Protein AF-A0AAU6D4N3-F1 (afdb_monomer)

Radius of gyration: 22.41 Å; Cα contacts (8 Å, |Δi|>4): 191; chains: 1; bounding box: 54×69×62 Å

Structure (mmCIF, N/CA/C/O backbone):
data_AF-A0AAU6D4N3-F1
#
_entry.id   AF-A0AAU6D4N3-F1
#
loop_
_atom_site.group_PDB
_atom_site.id
_atom_site.type_symbol
_atom_site.label_atom_id
_atom_site.label_alt_id
_atom_site.label_comp_id
_atom_site.label_asym_id
_atom_site.label_entity_id
_atom_site.label_seq_id
_atom_site.pdbx_PDB_ins_code
_atom_site.Cartn_x
_atom_site.Cartn_y
_atom_site.Cartn_z
_atom_site.occupancy
_atom_site.B_iso_or_equiv
_atom_site.auth_seq_id
_atom_site.auth_comp_id
_atom_site.auth_asym_id
_atom_site.auth_atom_id
_atom_site.pdbx_PDB_model_num
ATOM 1 N N . MET A 1 1 ? 19.909 45.806 -37.299 1.00 42.22 1 MET A N 1
ATOM 2 C CA . MET A 1 1 ? 19.750 46.677 -36.118 1.00 42.22 1 MET A CA 1
ATOM 3 C C . MET A 1 1 ? 19.313 45.792 -34.974 1.00 42.22 1 MET A C 1
ATOM 5 O O . MET A 1 1 ? 18.230 45.230 -35.014 1.00 42.22 1 MET A O 1
ATOM 9 N N . THR A 1 2 ? 20.251 45.562 -34.068 1.00 38.72 2 THR A N 1
ATOM 10 C CA . THR A 1 2 ? 20.163 44.701 -32.889 1.00 38.72 2 THR A CA 1
ATOM 11 C C . THR A 1 2 ? 19.574 45.501 -31.736 1.00 38.72 2 THR A C 1
ATOM 13 O O . THR A 1 2 ? 20.059 46.605 -31.528 1.00 38.72 2 THR A O 1
ATOM 16 N N . THR A 1 3 ? 18.620 44.945 -30.987 1.00 35.25 3 THR A N 1
ATOM 17 C CA . THR A 1 3 ? 18.429 45.167 -29.534 1.00 35.25 3 THR A CA 1
ATOM 18 C C . THR A 1 3 ? 17.380 44.156 -29.048 1.00 35.25 3 THR A C 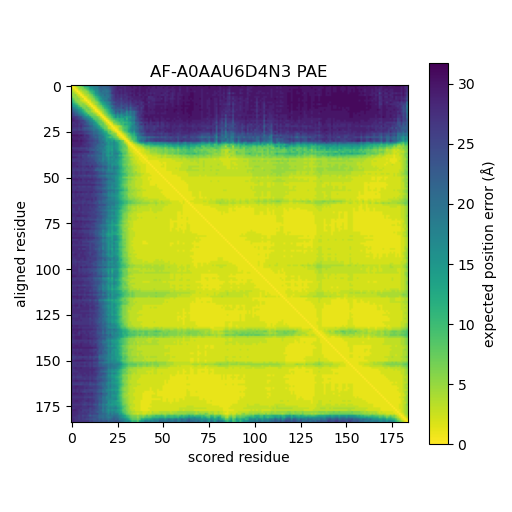1
ATOM 20 O O . THR A 1 3 ? 16.261 44.184 -29.548 1.00 35.25 3 THR A O 1
ATOM 23 N N . THR A 1 4 ? 17.750 43.082 -28.349 1.00 35.62 4 THR A N 1
ATOM 24 C CA . THR A 1 4 ? 18.087 42.945 -26.912 1.00 35.62 4 THR A CA 1
ATOM 25 C C . THR A 1 4 ? 16.846 42.711 -26.047 1.00 35.62 4 THR A C 1
ATOM 27 O O . THR A 1 4 ? 16.033 43.600 -25.820 1.00 35.62 4 THR A O 1
ATOM 30 N N . GLU A 1 5 ? 16.766 41.467 -25.584 1.00 40.50 5 GLU A N 1
ATOM 31 C CA . GLU A 1 5 ? 15.872 40.877 -24.593 1.00 40.50 5 GLU A CA 1
ATOM 32 C C . GLU A 1 5 ? 16.350 41.253 -23.177 1.00 40.50 5 GLU A C 1
ATOM 34 O O . GLU A 1 5 ? 17.540 41.137 -22.879 1.00 40.50 5 GLU A O 1
ATOM 39 N N . THR A 1 6 ? 15.445 41.718 -22.311 1.00 39.44 6 THR A N 1
ATOM 40 C CA . THR A 1 6 ? 15.745 42.023 -20.901 1.00 39.44 6 THR A CA 1
ATOM 41 C C . THR A 1 6 ? 15.113 40.958 -20.012 1.00 39.44 6 THR A C 1
ATOM 43 O O . THR A 1 6 ? 13.898 40.939 -19.823 1.00 39.44 6 THR 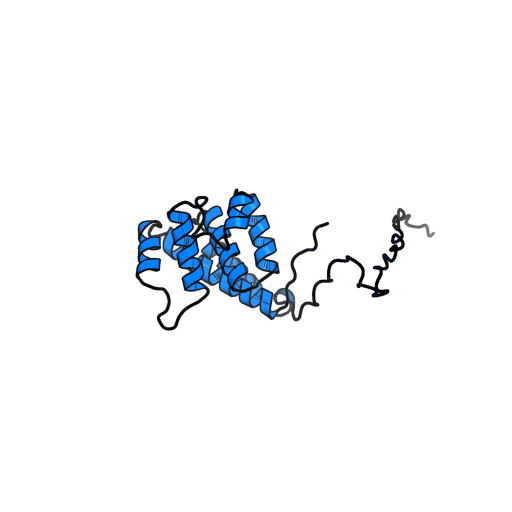A O 1
ATOM 46 N N . ALA A 1 7 ? 15.957 40.086 -19.460 1.00 37.22 7 ALA A N 1
ATOM 47 C CA . ALA A 1 7 ? 15.619 39.145 -18.398 1.00 37.22 7 ALA A CA 1
ATOM 48 C C . ALA A 1 7 ? 15.603 39.847 -17.025 1.00 37.22 7 ALA A C 1
ATOM 50 O O . ALA A 1 7 ? 16.447 40.698 -16.741 1.00 37.22 7 ALA A O 1
ATOM 51 N N . ALA A 1 8 ? 14.640 39.481 -16.176 1.00 43.78 8 ALA A N 1
ATOM 52 C CA . ALA A 1 8 ? 14.538 39.922 -14.784 1.00 43.78 8 ALA A CA 1
ATOM 53 C C . ALA A 1 8 ? 15.518 39.140 -13.873 1.00 43.78 8 ALA A C 1
ATOM 55 O O . ALA A 1 8 ? 15.843 37.994 -14.187 1.00 43.78 8 ALA A O 1
ATOM 56 N N . PRO A 1 9 ? 16.002 39.728 -12.761 1.00 38.78 9 PRO A N 1
ATOM 57 C CA . PRO A 1 9 ? 17.085 39.152 -11.971 1.00 38.78 9 PRO A CA 1
ATOM 58 C C . PRO A 1 9 ? 16.613 38.047 -11.018 1.00 38.78 9 PRO A C 1
ATOM 60 O O . PRO A 1 9 ? 15.617 38.183 -10.311 1.00 38.78 9 PRO A O 1
ATOM 63 N N . THR A 1 10 ? 17.398 36.974 -10.978 1.00 35.56 10 THR A N 1
ATOM 64 C CA . THR A 1 10 ? 17.325 35.880 -10.007 1.00 35.56 10 THR A CA 1
ATOM 65 C C . THR A 1 10 ? 17.911 36.342 -8.672 1.00 35.56 10 THR A C 1
ATOM 67 O O . THR A 1 10 ? 19.067 36.762 -8.608 1.00 35.56 10 THR A O 1
ATOM 70 N N . GLU A 1 11 ? 17.124 36.268 -7.601 1.00 37.22 11 GLU A N 1
ATOM 71 C CA . GLU A 1 11 ? 17.567 36.584 -6.244 1.00 37.22 11 GLU A CA 1
ATOM 72 C C . GLU A 1 11 ? 18.323 35.376 -5.662 1.00 37.22 11 GLU A C 1
ATOM 74 O O . GLU A 1 11 ? 17.747 34.330 -5.365 1.00 37.22 11 GLU A O 1
ATOM 79 N N . THR A 1 12 ? 19.646 35.498 -5.561 1.00 34.53 12 THR A N 1
ATOM 80 C CA . THR A 1 12 ? 20.530 34.490 -4.962 1.00 34.53 12 THR A CA 1
ATOM 81 C C . THR A 1 12 ? 20.514 34.645 -3.443 1.00 34.53 12 THR A C 1
ATOM 83 O O . THR A 1 12 ? 21.149 35.550 -2.901 1.00 34.53 12 THR A O 1
ATOM 86 N N . THR A 1 13 ? 19.819 33.758 -2.733 1.00 37.28 13 THR A N 1
ATOM 87 C CA . THR A 1 13 ? 19.949 33.637 -1.275 1.00 37.28 13 THR A CA 1
ATOM 88 C C . THR A 1 13 ? 21.291 32.977 -0.944 1.00 37.28 13 THR A C 1
ATOM 90 O O . THR A 1 13 ? 21.552 31.841 -1.334 1.00 37.28 13 THR A O 1
ATOM 93 N N . ALA A 1 14 ? 22.171 33.703 -0.253 1.00 38.34 14 ALA A N 1
ATOM 94 C CA . ALA A 1 14 ? 23.442 33.174 0.234 1.00 38.34 14 ALA A CA 1
ATOM 95 C C . ALA A 1 14 ? 23.217 32.118 1.339 1.00 38.34 14 ALA A C 1
ATOM 97 O O . ALA A 1 14 ? 22.306 32.287 2.154 1.00 38.34 14 ALA A O 1
ATOM 98 N N . PRO A 1 15 ? 24.042 31.059 1.425 1.00 38.22 15 PRO A N 1
ATOM 99 C CA . PRO A 1 15 ? 23.946 30.098 2.515 1.00 38.22 15 PRO A CA 1
ATOM 100 C C . PRO A 1 15 ? 24.362 30.746 3.843 1.00 38.22 15 PRO A C 1
ATOM 102 O O . PRO A 1 15 ? 25.411 31.389 3.946 1.00 38.22 15 PRO A O 1
ATOM 105 N N . SER A 1 16 ? 23.518 30.567 4.860 1.00 43.34 16 SER A N 1
ATOM 106 C CA . SER A 1 16 ? 23.809 30.921 6.250 1.00 43.34 16 SER A CA 1
ATOM 107 C C . SER A 1 16 ? 25.037 30.142 6.731 1.00 43.34 16 SER A C 1
ATOM 109 O O 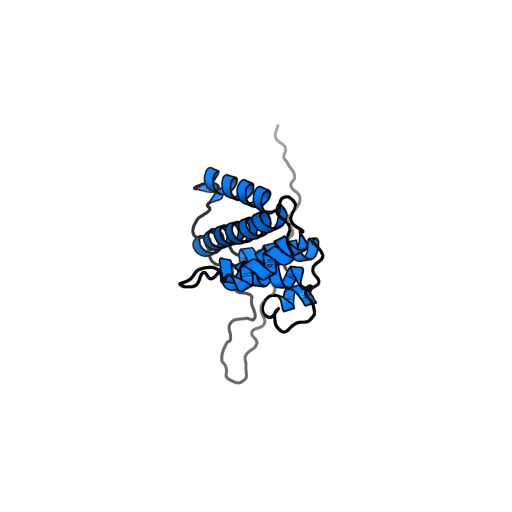. SER A 1 16 ? 25.110 28.928 6.549 1.00 43.34 16 SER A O 1
ATOM 111 N N . LYS A 1 17 ? 26.019 30.828 7.327 1.00 36.66 17 LYS A N 1
ATOM 112 C CA . LYS A 1 17 ? 27.191 30.176 7.927 1.00 36.66 17 LYS A CA 1
ATOM 113 C C . LYS A 1 17 ? 26.732 29.310 9.102 1.00 36.66 17 LYS A C 1
ATOM 115 O O . LYS A 1 17 ? 26.173 29.838 10.059 1.00 36.66 17 LYS A O 1
ATOM 120 N N . ALA A 1 18 ? 26.989 28.007 9.019 1.00 42.72 18 ALA A N 1
ATOM 121 C CA . ALA A 1 18 ? 26.777 27.068 10.110 1.00 42.72 18 ALA A CA 1
ATOM 122 C C . ALA A 1 18 ? 27.640 27.460 11.320 1.00 42.72 18 ALA A C 1
ATOM 124 O O . ALA A 1 18 ? 28.853 27.641 11.203 1.00 42.72 18 ALA A O 1
ATOM 125 N N . THR A 1 19 ? 27.003 27.612 12.477 1.00 43.62 19 THR A N 1
ATOM 126 C CA . THR A 1 19 ? 27.683 27.795 13.758 1.00 43.62 19 THR A CA 1
ATOM 127 C C . THR A 1 19 ? 28.057 26.409 14.280 1.00 43.62 19 THR A C 1
ATOM 129 O O . THR A 1 19 ? 27.180 25.638 14.667 1.00 43.62 19 THR A O 1
ATOM 132 N N . GLU A 1 20 ? 29.346 26.067 14.262 1.00 40.66 20 GLU A N 1
ATOM 133 C CA . GLU A 1 20 ? 29.851 24.842 14.893 1.00 40.66 20 GLU A CA 1
ATOM 134 C C . GLU A 1 20 ? 29.514 24.862 16.389 1.00 40.66 20 GLU A C 1
ATOM 136 O O . GLU A 1 20 ? 29.917 25.770 17.117 1.00 40.66 20 GLU A O 1
ATOM 141 N N . THR A 1 21 ? 28.761 23.865 16.854 1.00 48.56 21 THR A N 1
ATOM 142 C CA . THR A 1 21 ? 28.501 23.672 18.284 1.00 48.56 21 THR A CA 1
ATOM 143 C C . THR A 1 21 ? 29.422 22.560 18.771 1.00 48.56 21 THR A C 1
ATOM 145 O O . THR A 1 21 ? 29.216 21.391 18.459 1.00 48.56 21 THR A O 1
ATOM 148 N N . THR A 1 22 ? 30.486 22.923 19.485 1.00 42.34 22 THR A N 1
ATOM 149 C CA . THR A 1 22 ? 31.417 21.973 20.108 1.00 42.34 22 THR A CA 1
ATOM 150 C C . THR A 1 22 ? 30.862 21.492 21.449 1.00 42.34 22 THR A C 1
ATOM 152 O O . THR A 1 22 ? 30.636 22.308 22.344 1.00 42.34 22 THR A O 1
ATOM 155 N N . ASP A 1 23 ? 30.673 20.181 21.606 1.00 53.97 23 ASP A N 1
ATOM 156 C CA . ASP A 1 23 ? 30.361 19.543 22.894 1.00 53.97 23 ASP A CA 1
ATOM 157 C C . ASP A 1 23 ? 31.599 19.582 23.831 1.00 53.97 23 ASP A C 1
ATOM 159 O O . ASP A 1 23 ? 32.731 19.589 23.330 1.00 53.97 23 ASP A O 1
ATOM 163 N N . PRO A 1 24 ? 31.453 19.603 25.177 1.00 56.97 24 PRO A N 1
ATOM 164 C CA . PRO A 1 24 ? 32.537 19.586 26.176 1.00 56.97 24 PRO A CA 1
ATOM 165 C C . PRO A 1 24 ? 33.656 18.550 25.988 1.00 56.97 24 PRO A C 1
ATOM 167 O O . PRO A 1 24 ? 34.701 18.674 26.626 1.00 56.97 24 PRO A O 1
ATOM 170 N N . THR A 1 25 ? 33.473 17.538 25.140 1.00 67.50 25 THR A N 1
ATOM 171 C CA . THR A 1 25 ? 34.492 16.527 24.822 1.00 67.50 25 THR A CA 1
ATOM 172 C C . THR A 1 25 ? 35.357 16.853 23.596 1.00 67.50 25 THR A C 1
ATOM 174 O O . THR A 1 25 ? 36.267 16.088 23.283 1.00 67.50 25 THR A O 1
ATOM 177 N N . GLY A 1 26 ? 35.124 17.974 22.901 1.00 56.88 26 GLY A N 1
ATOM 178 C CA . GLY A 1 26 ? 35.889 18.359 21.705 1.00 56.88 26 GLY A CA 1
ATOM 179 C C . GLY A 1 26 ? 35.604 17.488 20.475 1.00 56.88 26 GLY A C 1
ATOM 180 O O . GLY A 1 26 ? 36.307 17.592 19.471 1.00 56.88 26 GLY A O 1
ATOM 181 N N . THR A 1 27 ? 34.576 16.638 20.541 1.00 56.03 27 THR A N 1
ATOM 182 C CA . THR A 1 27 ? 34.121 15.829 19.409 1.00 56.03 27 THR A CA 1
ATOM 183 C C . THR A 1 27 ? 33.265 16.700 18.496 1.00 56.03 27 THR A C 1
ATOM 185 O O . THR A 1 27 ? 32.201 17.173 18.894 1.00 56.03 27 THR A O 1
ATOM 188 N N . THR A 1 28 ? 33.717 16.920 17.262 1.00 53.47 28 THR A N 1
ATOM 189 C CA . THR A 1 28 ? 32.886 17.510 16.213 1.00 53.47 28 THR A CA 1
ATOM 190 C C . THR A 1 28 ? 31.890 16.457 15.740 1.00 53.47 28 THR A C 1
ATOM 192 O O . THR A 1 28 ? 32.235 15.501 15.044 1.00 53.47 28 THR A O 1
ATOM 195 N N . HIS A 1 29 ? 30.633 16.600 16.150 1.00 59.47 29 HIS A N 1
ATOM 196 C CA . HIS A 1 29 ? 29.549 15.877 15.501 1.00 59.47 29 HIS A CA 1
ATOM 197 C C . HIS A 1 29 ? 29.299 16.513 14.128 1.00 59.47 29 HIS A C 1
ATOM 199 O O . HIS A 1 29 ? 29.377 17.741 14.018 1.00 59.47 29 HIS A O 1
ATOM 205 N N . PRO A 1 30 ? 29.042 15.718 13.071 1.00 61.78 30 PRO A N 1
ATOM 206 C CA . PRO A 1 30 ? 28.560 16.289 11.820 1.00 61.78 30 PRO A CA 1
ATOM 207 C C . PRO A 1 30 ? 27.351 17.178 12.132 1.00 61.78 30 PRO A C 1
ATOM 209 O O . PRO A 1 30 ? 26.575 16.856 13.034 1.00 61.78 30 PRO A O 1
ATOM 212 N N . ALA A 1 31 ? 27.245 18.312 11.436 1.00 64.88 31 ALA A N 1
ATOM 213 C CA . ALA A 1 31 ? 26.143 19.253 11.607 1.00 64.88 31 ALA A CA 1
ATOM 214 C C . ALA A 1 31 ? 24.787 18.520 11.591 1.00 64.88 31 ALA A C 1
ATOM 216 O O . ALA A 1 31 ? 24.654 17.491 10.925 1.00 64.88 31 ALA A O 1
ATOM 217 N N . ASP A 1 32 ? 23.807 19.053 12.328 1.00 76.50 32 ASP A N 1
ATOM 218 C CA . ASP A 1 32 ? 22.419 18.568 12.424 1.00 76.50 32 ASP A CA 1
ATOM 219 C C . ASP A 1 32 ? 21.668 18.769 11.088 1.00 76.50 32 ASP A C 1
ATOM 221 O O . ASP A 1 32 ? 20.699 19.516 10.978 1.00 76.50 32 ASP A O 1
ATOM 225 N N . GLU A 1 33 ? 22.200 18.177 10.018 1.00 78.12 33 GLU A N 1
ATOM 226 C CA . GLU A 1 33 ? 21.737 18.292 8.642 1.00 78.12 33 GLU A CA 1
ATOM 227 C C . GLU A 1 33 ? 21.139 16.963 8.175 1.00 78.12 33 GLU A C 1
ATOM 229 O O . GLU A 1 33 ? 21.646 15.869 8.443 1.00 78.12 33 GLU A O 1
ATOM 234 N N . THR A 1 34 ? 20.041 17.050 7.426 1.00 80.56 34 THR A N 1
ATOM 235 C CA . THR A 1 34 ? 19.392 15.876 6.843 1.00 80.56 34 THR A CA 1
ATOM 236 C C . THR A 1 34 ? 20.282 15.219 5.790 1.00 80.56 34 THR A C 1
ATOM 238 O O . THR A 1 34 ? 20.868 15.896 4.946 1.00 80.56 34 THR A O 1
ATOM 241 N N . VAL A 1 35 ? 20.322 13.887 5.776 1.00 85.06 35 VAL A N 1
ATOM 242 C CA . VAL A 1 35 ? 21.112 13.121 4.802 1.00 85.06 35 VAL A CA 1
ATOM 243 C C . VAL A 1 35 ? 20.526 13.256 3.391 1.00 85.06 35 VAL A C 1
ATOM 245 O O . VAL A 1 35 ? 19.330 13.048 3.181 1.00 85.06 35 VAL A O 1
ATOM 248 N N . ALA A 1 36 ? 21.382 13.553 2.408 1.00 86.56 36 ALA A N 1
ATOM 249 C CA . ALA A 1 36 ? 20.993 13.621 1.002 1.00 86.56 36 ALA A CA 1
ATOM 250 C C . ALA A 1 36 ? 20.480 12.261 0.476 1.00 86.56 36 ALA A C 1
ATOM 252 O O . ALA A 1 36 ? 21.009 11.208 0.854 1.00 86.56 36 ALA A O 1
ATOM 253 N N . PRO A 1 37 ? 19.484 12.246 -0.431 1.00 88.06 37 PRO A N 1
ATOM 254 C CA . PRO A 1 37 ? 18.971 11.003 -0.989 1.00 88.06 37 PRO A CA 1
ATOM 255 C C . PRO A 1 37 ? 20.048 10.276 -1.813 1.00 88.06 37 PRO A C 1
ATOM 257 O O . PRO A 1 37 ? 20.843 10.918 -2.506 1.00 88.06 37 PRO A O 1
ATOM 260 N N . PRO A 1 38 ? 20.079 8.931 -1.797 1.00 87.69 38 PRO A N 1
ATOM 261 C CA . PRO A 1 38 ? 20.998 8.178 -2.635 1.00 87.69 38 PRO A CA 1
ATOM 262 C C . PRO A 1 38 ? 20.703 8.408 -4.121 1.00 87.69 38 PRO A C 1
ATOM 264 O O . PRO A 1 38 ? 19.548 8.550 -4.529 1.00 87.69 38 PRO A O 1
ATOM 267 N N . ALA A 1 39 ? 21.749 8.350 -4.948 1.00 92.62 39 ALA A N 1
ATOM 268 C CA . ALA A 1 39 ? 21.591 8.371 -6.396 1.00 92.62 39 ALA A CA 1
ATOM 269 C C . ALA A 1 39 ? 20.718 7.195 -6.875 1.00 92.62 39 ALA A C 1
ATOM 271 O O . ALA A 1 39 ? 20.915 6.039 -6.465 1.00 92.62 39 ALA A O 1
ATOM 272 N N . ARG A 1 40 ? 19.768 7.500 -7.768 1.00 95.19 40 ARG A N 1
ATOM 273 C CA . ARG A 1 40 ? 18.917 6.506 -8.429 1.00 95.19 40 ARG A CA 1
ATOM 274 C C . ARG A 1 40 ? 19.786 5.583 -9.286 1.00 95.19 40 ARG A C 1
ATOM 276 O O . ARG A 1 40 ? 20.666 6.052 -10.000 1.00 95.19 40 ARG A O 1
ATOM 283 N N . ARG A 1 41 ? 19.549 4.269 -9.221 1.00 97.00 41 ARG A N 1
ATOM 284 C CA . ARG A 1 41 ? 20.331 3.272 -9.979 1.00 97.00 41 ARG A CA 1
ATOM 285 C C . ARG A 1 41 ? 19.938 3.210 -11.452 1.00 97.00 41 ARG A C 1
ATOM 287 O O . ARG A 1 41 ? 20.801 3.030 -12.297 1.00 97.00 41 ARG A O 1
ATOM 294 N N . ILE A 1 42 ? 18.640 3.300 -11.734 1.00 97.19 42 ILE A N 1
ATOM 295 C CA . ILE A 1 42 ? 18.079 3.248 -13.086 1.00 97.19 42 ILE A CA 1
ATOM 296 C C . ILE A 1 42 ? 16.712 3.934 -13.104 1.00 97.19 42 ILE A C 1
ATOM 298 O O . ILE A 1 42 ? 15.947 3.829 -12.137 1.00 97.19 42 ILE A O 1
ATOM 302 N N . ASP A 1 43 ? 16.396 4.619 -14.202 1.00 96.19 43 ASP A N 1
ATOM 303 C CA . ASP A 1 43 ? 15.043 5.098 -14.464 1.00 96.19 43 ASP A CA 1
ATOM 304 C C . ASP A 1 43 ? 14.272 4.102 -15.333 1.00 96.19 43 ASP A C 1
ATOM 306 O O . ASP A 1 43 ? 14.553 3.966 -16.521 1.00 96.19 43 ASP A O 1
ATOM 310 N N . LEU A 1 44 ? 13.301 3.391 -14.750 1.00 96.00 44 LEU A N 1
ATOM 311 C CA . LEU A 1 44 ? 12.474 2.458 -15.517 1.00 96.00 44 LEU A CA 1
ATOM 312 C C . LEU A 1 44 ? 11.559 3.164 -16.521 1.00 96.00 44 LEU A C 1
ATOM 314 O O . LEU A 1 44 ? 11.217 2.539 -17.513 1.00 96.00 44 LEU A O 1
ATOM 318 N N . MET A 1 45 ? 11.174 4.424 -16.307 1.00 94.94 45 MET A N 1
ATOM 319 C CA . MET A 1 45 ? 10.382 5.147 -17.303 1.00 94.94 45 MET A CA 1
ATOM 320 C C . MET A 1 45 ? 11.196 5.356 -18.583 1.00 94.94 45 MET A C 1
ATOM 322 O O . MET A 1 45 ? 10.703 5.095 -19.675 1.00 94.94 45 MET A O 1
ATOM 326 N N . ASP A 1 46 ? 12.457 5.763 -18.443 1.00 97.38 46 ASP A N 1
ATOM 327 C CA . ASP A 1 46 ? 13.317 6.050 -19.594 1.00 97.38 46 ASP A CA 1
ATOM 328 C C . ASP A 1 46 ? 13.842 4.772 -20.261 1.00 97.38 46 ASP A C 1
ATOM 330 O O . ASP A 1 46 ? 13.993 4.716 -21.478 1.00 97.38 46 ASP A O 1
ATOM 334 N N . ASN A 1 47 ? 14.128 3.731 -19.469 1.00 97.81 47 ASN A N 1
ATOM 335 C CA . ASN A 1 47 ? 14.811 2.523 -19.950 1.00 97.81 47 ASN A CA 1
ATOM 336 C C . ASN A 1 47 ? 13.865 1.342 -20.236 1.00 97.81 47 ASN A C 1
ATOM 338 O O . ASN A 1 47 ? 14.267 0.393 -20.903 1.00 97.81 47 ASN A O 1
ATOM 342 N N . ALA A 1 48 ? 12.635 1.374 -19.718 1.00 97.62 48 ALA A N 1
ATOM 343 C CA . ALA A 1 48 ? 11.615 0.329 -19.866 1.00 97.62 48 ALA A CA 1
ATOM 344 C C . ALA A 1 48 ? 10.199 0.940 -19.799 1.00 97.62 48 ALA A C 1
ATOM 346 O O . ALA A 1 48 ? 9.333 0.494 -19.038 1.00 97.62 48 ALA A O 1
ATOM 347 N N . GLY A 1 49 ? 9.992 2.033 -20.541 1.00 97.56 49 GLY A N 1
ATOM 348 C CA . GLY A 1 49 ? 8.800 2.871 -20.423 1.00 97.56 49 GLY A CA 1
ATOM 349 C C . GLY A 1 49 ? 7.492 2.141 -20.713 1.00 97.56 49 GLY A C 1
ATOM 350 O O . GLY A 1 49 ? 6.502 2.377 -20.032 1.00 97.56 49 GLY A O 1
ATOM 351 N N . ASP A 1 50 ? 7.479 1.204 -21.655 1.00 98.19 50 ASP A N 1
ATOM 352 C CA . ASP A 1 50 ? 6.320 0.357 -21.952 1.00 98.19 50 ASP A CA 1
ATOM 353 C C . ASP A 1 50 ? 5.885 -0.488 -20.740 1.00 98.19 50 ASP A C 1
ATOM 355 O O . ASP A 1 50 ? 4.711 -0.475 -20.360 1.00 98.19 50 ASP A O 1
ATOM 359 N N . PHE A 1 51 ? 6.833 -1.146 -20.068 1.00 98.19 51 PHE A N 1
ATOM 360 C CA . PHE A 1 51 ? 6.591 -1.874 -18.824 1.00 98.19 51 PHE A CA 1
ATOM 361 C C . PHE A 1 51 ? 6.133 -0.933 -17.703 1.00 98.19 51 PHE A C 1
ATOM 363 O O . PHE A 1 51 ? 5.170 -1.231 -16.993 1.00 98.19 51 PHE A O 1
ATOM 370 N N . TYR A 1 52 ? 6.779 0.226 -17.554 1.00 97.56 52 TYR A N 1
ATOM 371 C CA . TYR A 1 52 ? 6.409 1.204 -16.529 1.00 97.56 52 TYR A CA 1
ATOM 372 C C . TYR A 1 52 ? 4.995 1.776 -16.753 1.00 97.56 52 TYR A C 1
ATOM 374 O O . TYR A 1 52 ? 4.247 1.981 -15.798 1.00 97.56 52 TYR A O 1
ATOM 382 N N . GLN A 1 53 ? 4.572 1.962 -18.007 1.00 97.44 53 GLN A N 1
ATOM 383 C CA . GLN A 1 53 ? 3.196 2.339 -18.350 1.00 97.44 53 GLN A CA 1
ATOM 384 C C . GLN A 1 53 ? 2.196 1.208 -18.073 1.00 97.44 53 GLN A C 1
ATOM 386 O O . GLN A 1 53 ? 1.110 1.459 -17.545 1.00 97.44 53 GLN A O 1
ATOM 391 N N . ALA A 1 54 ? 2.559 -0.047 -18.352 1.00 98.50 54 ALA A N 1
ATOM 392 C CA . ALA A 1 54 ? 1.726 -1.200 -18.006 1.00 98.50 54 ALA A CA 1
ATOM 393 C C . ALA A 1 54 ? 1.495 -1.308 -16.487 1.00 98.50 54 ALA A C 1
ATOM 395 O O . ALA A 1 54 ? 0.387 -1.626 -16.052 1.00 98.50 54 ALA A O 1
ATOM 396 N N . MET A 1 55 ? 2.496 -0.960 -15.674 1.00 98.44 55 MET A N 1
ATOM 397 C CA . MET A 1 55 ? 2.361 -0.891 -14.217 1.00 98.44 55 MET A CA 1
ATOM 398 C C . MET A 1 55 ? 1.307 0.131 -13.763 1.00 98.44 55 MET A C 1
ATOM 400 O O . MET A 1 55 ? 0.546 -0.155 -12.840 1.00 98.44 55 MET A O 1
ATOM 404 N N . PHE A 1 56 ? 1.179 1.284 -14.428 1.00 98.00 56 PHE A N 1
ATOM 405 C CA . PHE A 1 56 ? 0.084 2.225 -14.142 1.00 98.00 56 PHE A CA 1
ATOM 406 C C . PHE A 1 56 ? -1.290 1.677 -14.533 1.00 98.00 56 PHE A C 1
ATOM 408 O O . PHE A 1 56 ? -2.274 1.911 -13.828 1.00 98.00 56 PHE A O 1
ATOM 415 N N . ALA A 1 57 ? -1.380 0.937 -15.640 1.00 98.00 57 ALA A N 1
ATOM 416 C CA . ALA A 1 57 ? -2.626 0.285 -16.033 1.00 98.00 57 ALA A CA 1
ATOM 417 C C . ALA A 1 57 ? -3.048 -0.785 -15.010 1.00 98.00 57 ALA A C 1
ATOM 419 O O . ALA A 1 57 ? -4.224 -0.846 -14.643 1.00 98.00 57 ALA A O 1
ATOM 420 N N . LEU A 1 58 ? -2.089 -1.572 -14.508 1.00 97.25 58 LEU A N 1
ATOM 421 C CA . LEU A 1 58 ? -2.300 -2.532 -13.425 1.00 97.25 58 LEU A CA 1
ATOM 422 C C . LEU A 1 58 ? -2.801 -1.831 -12.155 1.00 97.25 58 LEU A C 1
ATOM 424 O O . LEU A 1 58 ? -3.803 -2.247 -11.577 1.00 97.25 58 LEU A O 1
ATOM 428 N N . ASP A 1 59 ? -2.160 -0.725 -11.776 1.00 97.81 59 ASP A N 1
ATOM 429 C CA . ASP A 1 59 ? -2.516 0.078 -10.605 1.00 97.81 59 ASP A CA 1
ATOM 430 C C . ASP A 1 59 ? -3.957 0.607 -10.669 1.00 97.81 59 ASP A C 1
ATOM 432 O O . ASP A 1 59 ? -4.759 0.397 -9.754 1.00 97.81 59 ASP A O 1
ATOM 436 N N . LYS A 1 60 ? -4.332 1.193 -11.812 1.00 97.69 60 LYS A N 1
ATOM 437 C CA . LYS A 1 60 ? -5.696 1.665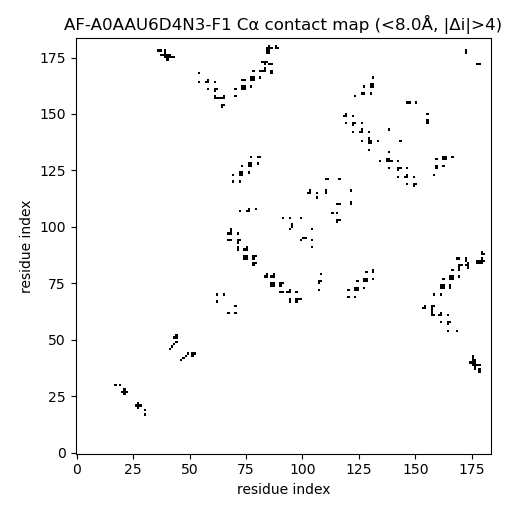 -12.070 1.00 97.69 60 LYS A CA 1
ATOM 438 C C . LYS A 1 60 ? -6.714 0.525 -12.031 1.00 97.69 60 LYS A C 1
ATOM 440 O O . LYS A 1 60 ? -7.825 0.706 -11.532 1.00 97.69 60 LYS A O 1
ATOM 445 N N . ALA A 1 61 ? -6.365 -0.640 -12.575 1.00 97.56 61 ALA A N 1
ATOM 446 C CA . ALA A 1 61 ? -7.242 -1.803 -12.569 1.00 97.56 61 ALA A CA 1
ATOM 447 C C . ALA A 1 61 ? -7.450 -2.357 -11.151 1.00 97.56 61 ALA A C 1
ATOM 449 O O . ALA A 1 61 ? -8.572 -2.742 -10.817 1.00 97.56 61 ALA A O 1
ATOM 450 N N . ALA A 1 62 ? -6.410 -2.371 -10.317 1.00 97.62 62 ALA A N 1
ATOM 451 C CA . ALA A 1 62 ? -6.491 -2.815 -8.929 1.00 97.62 62 ALA A CA 1
ATOM 452 C C . ALA A 1 62 ? -7.361 -1.886 -8.069 1.00 97.62 62 ALA A C 1
ATOM 454 O O . ALA A 1 62 ? -8.174 -2.366 -7.288 1.00 97.62 62 ALA A O 1
ATOM 455 N N . ALA A 1 63 ? -7.249 -0.566 -8.251 1.00 95.75 63 ALA A N 1
ATOM 456 C CA . ALA A 1 63 ? -7.995 0.422 -7.465 1.00 95.75 63 ALA A CA 1
ATOM 457 C C . ALA A 1 63 ? -9.493 0.519 -7.819 1.00 95.75 63 ALA A C 1
ATOM 459 O O . ALA A 1 63 ? -10.279 1.098 -7.071 1.00 95.75 63 ALA A O 1
ATOM 460 N N . ARG A 1 64 ? -9.913 0.006 -8.980 1.00 94.94 64 ARG A N 1
ATOM 461 C CA . ARG A 1 64 ? -11.275 0.213 -9.487 1.00 94.94 64 ARG A CA 1
ATOM 462 C C . ARG A 1 64 ? -12.327 -0.428 -8.578 1.00 94.94 64 ARG A C 1
ATOM 464 O O . ARG A 1 64 ? -12.418 -1.650 -8.522 1.00 94.94 64 ARG A O 1
ATOM 471 N N . GLY A 1 65 ? -13.180 0.405 -7.982 1.00 92.94 65 GLY A N 1
ATOM 472 C CA . GLY A 1 65 ? -14.296 -0.038 -7.141 1.00 92.94 65 GLY A CA 1
ATOM 473 C C . GLY A 1 65 ? -13.897 -0.413 -5.713 1.00 92.94 65 GLY A C 1
ATOM 474 O O . GLY A 1 65 ? -14.766 -0.782 -4.940 1.00 92.94 65 GLY A O 1
ATOM 475 N N . LEU A 1 66 ? -12.615 -0.291 -5.354 1.00 96.69 66 LEU A N 1
ATOM 476 C CA . LEU A 1 66 ? -12.154 -0.476 -3.983 1.00 96.69 66 LEU A CA 1
ATOM 477 C C . LEU A 1 66 ? -12.196 0.867 -3.245 1.00 96.69 66 LEU A C 1
ATOM 479 O O . LEU A 1 66 ? -11.842 1.901 -3.813 1.00 96.69 66 LEU A O 1
ATOM 483 N N . ASP A 1 67 ? -12.596 0.847 -1.975 1.00 97.56 67 ASP A N 1
ATOM 484 C CA . ASP A 1 67 ? -12.541 2.024 -1.103 1.00 97.56 67 ASP A CA 1
ATOM 485 C C . ASP A 1 67 ? -11.123 2.650 -1.136 1.00 97.56 67 ASP A C 1
ATOM 487 O O . ASP A 1 67 ? -10.134 1.945 -0.877 1.00 97.56 67 ASP A O 1
ATOM 491 N N . PRO A 1 68 ? -10.985 3.953 -1.456 1.00 97.94 68 PRO A N 1
ATOM 492 C CA . PRO A 1 68 ? -9.699 4.647 -1.444 1.00 97.94 68 PRO A CA 1
ATOM 49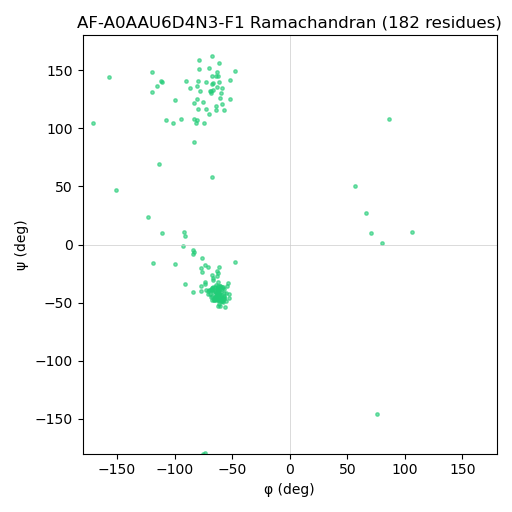3 C C . PRO A 1 68 ? -8.955 4.540 -0.106 1.00 97.94 68 PRO A C 1
ATOM 495 O O . PRO A 1 68 ? -7.733 4.396 -0.100 1.00 97.94 68 PRO A O 1
ATOM 498 N N . VAL A 1 69 ? -9.668 4.542 1.025 1.00 98.00 69 VAL A N 1
ATOM 499 C CA . VAL A 1 69 ? -9.075 4.397 2.364 1.00 98.00 69 VAL A CA 1
ATOM 500 C C . VAL A 1 69 ? -8.449 3.012 2.522 1.00 98.00 69 VAL A C 1
ATOM 502 O O . VAL A 1 69 ? -7.306 2.895 2.962 1.00 98.00 69 VAL A O 1
ATOM 505 N N . VAL A 1 70 ? -9.165 1.956 2.124 1.00 98.50 70 VAL A N 1
ATOM 506 C CA . VAL A 1 70 ? -8.645 0.577 2.146 1.00 98.50 70 VAL A CA 1
ATOM 507 C C . VAL A 1 70 ? -7.451 0.432 1.205 1.00 98.50 70 VAL A C 1
ATOM 509 O O . VAL A 1 70 ? -6.437 -0.153 1.587 1.00 98.50 70 VAL A O 1
ATOM 512 N N . SER A 1 71 ? -7.545 1.001 0.002 1.00 98.56 71 SER A N 1
ATOM 513 C CA . SER A 1 71 ? -6.462 0.980 -0.984 1.00 98.56 71 SER A CA 1
ATOM 514 C C . SER A 1 71 ? -5.173 1.562 -0.405 1.00 98.56 71 SER A C 1
ATOM 516 O O . SER A 1 71 ? -4.120 0.930 -0.483 1.00 98.56 71 SER A O 1
ATOM 518 N N . GLU A 1 72 ? -5.247 2.733 0.228 1.00 98.75 72 GLU A N 1
ATOM 519 C CA . GLU A 1 72 ? -4.064 3.378 0.798 1.00 98.75 72 GLU A CA 1
ATOM 520 C C . GLU A 1 72 ? -3.563 2.698 2.082 1.00 98.75 72 GLU A C 1
ATOM 522 O O . GLU A 1 72 ? -2.351 2.617 2.274 1.00 98.75 72 GLU A O 1
ATOM 527 N N . LEU A 1 73 ? -4.429 2.106 2.916 1.00 98.69 73 LEU A N 1
ATOM 528 C CA . LEU A 1 73 ? -3.990 1.281 4.056 1.00 98.69 73 LEU A CA 1
ATOM 529 C C . LEU A 1 73 ? -3.109 0.111 3.607 1.00 98.69 73 LEU A C 1
ATOM 531 O O . LEU A 1 73 ? -2.013 -0.089 4.139 1.00 98.69 73 LEU A O 1
ATOM 535 N N . VAL A 1 74 ? -3.568 -0.630 2.597 1.00 98.81 74 VAL A N 1
ATOM 536 C CA . VAL A 1 74 ? -2.829 -1.751 2.000 1.00 98.81 74 VAL A CA 1
ATOM 537 C C . VAL A 1 74 ? -1.500 -1.263 1.434 1.00 98.81 74 VAL A C 1
ATOM 539 O O . VAL A 1 74 ? -0.457 -1.883 1.670 1.00 98.81 74 VAL A O 1
ATOM 542 N N . ARG A 1 75 ? -1.517 -0.135 0.715 1.00 98.88 75 ARG A N 1
ATOM 543 C CA . ARG A 1 75 ? -0.322 0.414 0.072 1.00 98.88 75 ARG A CA 1
ATOM 544 C C . ARG A 1 75 ? 0.721 0.875 1.081 1.00 98.88 75 ARG A C 1
ATOM 546 O O . ARG A 1 75 ? 1.893 0.516 0.949 1.00 98.88 75 ARG A O 1
ATOM 553 N N . VAL A 1 76 ? 0.308 1.625 2.102 1.00 98.88 76 VAL A N 1
ATOM 554 C CA . VAL A 1 76 ? 1.187 2.087 3.182 1.00 98.88 76 VAL A CA 1
ATOM 555 C C . VAL A 1 76 ? 1.771 0.890 3.923 1.00 98.88 76 VAL A C 1
ATOM 557 O O . VAL A 1 76 ? 2.994 0.793 4.040 1.00 98.88 76 VAL A O 1
ATOM 560 N N . ARG A 1 77 ? 0.936 -0.059 4.368 1.00 98.88 77 ARG A N 1
ATOM 561 C CA . ARG A 1 77 ? 1.407 -1.177 5.193 1.00 98.88 77 ARG A CA 1
ATOM 562 C C . ARG A 1 77 ? 2.366 -2.100 4.446 1.00 98.88 77 ARG A C 1
ATOM 564 O O . ARG A 1 77 ? 3.432 -2.422 4.970 1.00 98.88 77 ARG A O 1
ATOM 571 N N . SER A 1 78 ? 2.035 -2.468 3.211 1.00 98.94 78 SER A N 1
ATOM 572 C CA . SER A 1 78 ? 2.907 -3.309 2.377 1.00 98.94 78 SER A CA 1
ATOM 573 C C . SER A 1 78 ? 4.246 -2.616 2.098 1.00 98.94 78 SER A C 1
ATOM 575 O O . SER A 1 78 ? 5.305 -3.237 2.169 1.00 98.94 78 SER A O 1
ATOM 577 N N . SER A 1 79 ? 4.220 -1.299 1.865 1.00 98.94 79 SER A N 1
ATOM 578 C CA . SER A 1 79 ? 5.432 -0.504 1.635 1.00 98.94 79 SER A CA 1
ATOM 579 C C . SER A 1 79 ? 6.327 -0.407 2.869 1.00 98.94 79 SER A C 1
ATOM 581 O O . SER A 1 79 ? 7.549 -0.439 2.719 1.00 98.94 79 SER A O 1
ATOM 583 N N . GLN A 1 80 ? 5.742 -0.317 4.070 1.00 98.81 80 GLN A N 1
ATOM 584 C CA . GLN A 1 80 ? 6.480 -0.359 5.336 1.00 98.81 80 GLN A CA 1
ATOM 585 C C . GLN A 1 80 ? 7.195 -1.703 5.511 1.00 98.81 80 GLN A C 1
ATOM 587 O O . GLN A 1 80 ? 8.387 -1.717 5.804 1.00 98.81 80 GLN A O 1
ATOM 592 N N . LEU A 1 81 ? 6.493 -2.819 5.282 1.00 98.81 81 LEU A N 1
ATOM 593 C CA . LEU A 1 81 ? 7.073 -4.163 5.382 1.00 98.81 81 LEU A CA 1
ATOM 594 C C . LEU A 1 81 ? 8.196 -4.402 4.365 1.00 98.81 81 LEU A C 1
ATOM 596 O O . LEU A 1 81 ? 9.199 -5.029 4.691 1.00 98.81 81 LEU A O 1
ATOM 600 N N . ASN A 1 82 ? 8.048 -3.874 3.148 1.00 98.81 82 ASN A N 1
ATOM 601 C CA . ASN A 1 82 ? 9.045 -4.000 2.084 1.00 98.81 82 ASN A CA 1
ATOM 602 C C . ASN A 1 82 ? 10.185 -2.966 2.163 1.00 98.81 82 ASN A C 1
ATOM 604 O O . ASN A 1 82 ? 11.108 -3.022 1.351 1.00 98.81 82 ASN A O 1
ATOM 608 N N . GLY A 1 83 ? 10.122 -1.988 3.073 1.00 98.38 83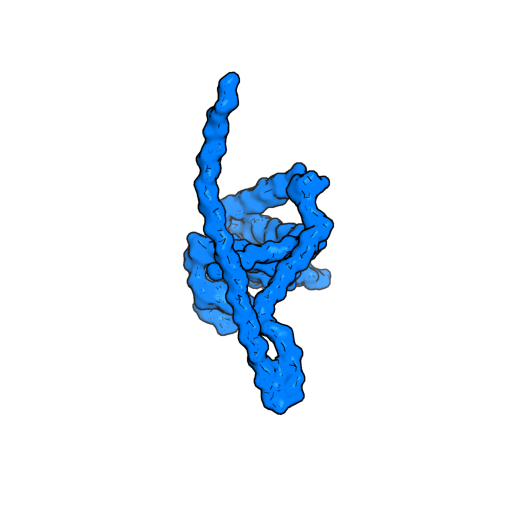 GLY A N 1
ATOM 609 C CA . GLY A 1 83 ? 11.132 -0.931 3.187 1.00 98.38 83 GLY A CA 1
ATOM 610 C C . GLY A 1 83 ? 11.195 0.033 1.990 1.00 98.38 83 GLY A C 1
ATOM 611 O O . GLY A 1 83 ? 12.247 0.614 1.723 1.00 98.38 83 GLY A O 1
ATOM 612 N N . CYS A 1 84 ? 10.097 0.230 1.247 1.00 98.62 84 CYS A N 1
ATOM 613 C CA . CYS A 1 84 ? 10.063 1.199 0.143 1.00 98.62 84 CYS A CA 1
ATOM 614 C C . CYS A 1 84 ? 9.779 2.618 0.663 1.00 98.62 84 CYS A C 1
ATOM 616 O O . CYS A 1 84 ? 8.626 3.046 0.682 1.00 98.62 84 CYS A O 1
ATOM 618 N N . ALA A 1 85 ? 10.815 3.380 1.033 1.00 97.62 85 ALA A N 1
ATOM 619 C CA . ALA A 1 85 ? 10.661 4.745 1.561 1.00 97.62 85 ALA A CA 1
ATOM 620 C C . ALA A 1 85 ? 9.900 5.692 0.610 1.00 97.62 85 ALA A C 1
ATOM 622 O O . ALA A 1 85 ? 9.015 6.422 1.050 1.00 97.62 85 ALA A O 1
ATOM 623 N N . TYR A 1 86 ? 10.180 5.632 -0.699 1.00 98.00 86 TYR A N 1
ATOM 624 C CA . TYR A 1 86 ? 9.430 6.388 -1.712 1.00 98.00 86 TYR A CA 1
ATOM 625 C C . TYR A 1 86 ? 7.929 6.068 -1.678 1.00 98.00 86 TYR A C 1
ATOM 627 O O . TYR A 1 86 ? 7.089 6.966 -1.694 1.00 98.00 86 TYR A O 1
ATOM 635 N N . CYS A 1 87 ? 7.592 4.779 -1.611 1.00 98.62 87 CYS A N 1
ATOM 636 C CA . CYS A 1 87 ? 6.211 4.320 -1.620 1.00 98.62 87 CYS A CA 1
ATOM 637 C C . CYS A 1 87 ? 5.498 4.681 -0.309 1.00 98.62 87 CYS A C 1
ATOM 639 O O . CYS A 1 87 ? 4.346 5.099 -0.346 1.00 98.62 87 CYS A O 1
ATOM 641 N N . VAL A 1 88 ? 6.183 4.567 0.837 1.00 98.62 88 VAL A N 1
ATOM 642 C CA . VAL A 1 88 ? 5.653 4.998 2.139 1.00 98.62 88 VAL A CA 1
ATOM 643 C C . VAL A 1 88 ? 5.330 6.489 2.114 1.00 98.62 88 VAL A C 1
ATOM 645 O O . VAL A 1 88 ? 4.224 6.859 2.496 1.00 98.62 88 VAL A O 1
ATOM 648 N N . ASP A 1 89 ? 6.240 7.337 1.631 1.00 98.00 89 ASP A N 1
ATOM 649 C CA . ASP A 1 89 ? 6.005 8.782 1.538 1.00 98.00 89 ASP A CA 1
ATOM 650 C C . ASP A 1 89 ? 4.808 9.112 0.638 1.00 98.00 89 ASP A C 1
ATOM 652 O O . ASP A 1 89 ? 3.859 9.779 1.063 1.00 98.00 89 ASP A O 1
ATOM 656 N N . LYS A 1 90 ? 4.821 8.585 -0.592 1.00 97.94 90 LYS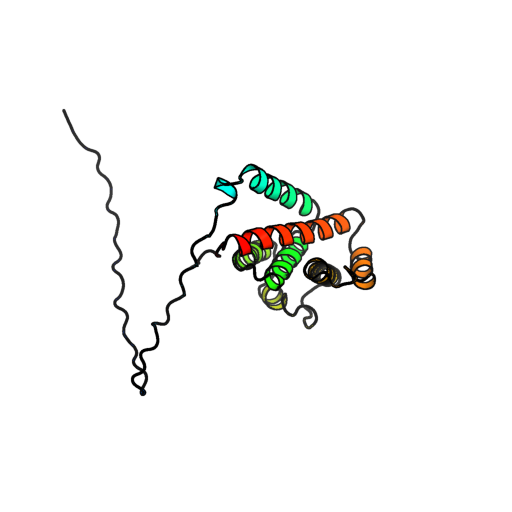 A N 1
ATOM 657 C CA . LYS A 1 90 ? 3.760 8.802 -1.577 1.00 97.94 90 LYS A CA 1
ATOM 658 C C . LYS A 1 90 ? 2.397 8.379 -1.033 1.00 97.94 90 LYS A C 1
ATOM 660 O O . LYS A 1 90 ? 1.465 9.180 -1.036 1.00 97.94 90 LYS A O 1
ATOM 665 N N . HIS A 1 91 ? 2.291 7.146 -0.548 1.00 98.56 91 HIS A N 1
ATOM 666 C CA . HIS A 1 91 ? 1.013 6.589 -0.115 1.00 98.56 91 HIS A CA 1
ATOM 667 C C . HIS A 1 91 ? 0.557 7.133 1.235 1.00 98.56 91 HIS A C 1
ATOM 669 O O . HIS A 1 91 ? -0.638 7.230 1.470 1.00 98.56 91 HIS A O 1
ATOM 675 N N . SER A 1 92 ? 1.461 7.619 2.089 1.00 98.31 92 SER A N 1
ATOM 676 C CA . SER A 1 92 ? 1.048 8.382 3.273 1.00 98.31 92 SER A CA 1
ATOM 677 C C . SER A 1 92 ? 0.428 9.727 2.883 1.00 98.31 92 SER A C 1
ATOM 679 O O . SER A 1 92 ? -0.533 10.171 3.506 1.00 98.31 92 SER A O 1
ATOM 681 N N . ALA A 1 93 ? 0.941 10.397 1.847 1.00 97.81 93 ALA A N 1
ATOM 682 C CA . ALA A 1 93 ? 0.318 11.614 1.329 1.00 97.81 93 ALA A CA 1
ATOM 683 C C . ALA A 1 93 ? -1.029 11.323 0.640 1.00 97.81 93 ALA A C 1
ATOM 685 O O . ALA A 1 93 ? -1.997 12.052 0.858 1.00 97.81 93 ALA A O 1
ATOM 686 N N . ASP A 1 94 ? -1.110 10.256 -0.160 1.00 98.06 94 ASP A N 1
ATOM 687 C CA . ASP A 1 94 ? -2.346 9.816 -0.825 1.00 98.06 94 ASP A CA 1
ATOM 688 C C . ASP A 1 94 ? -3.414 9.397 0.207 1.00 98.06 94 ASP A C 1
ATOM 690 O O . ASP A 1 94 ? -4.552 9.860 0.123 1.00 98.06 94 ASP A O 1
ATOM 694 N N . ALA A 1 95 ? -3.030 8.674 1.262 1.00 98.06 95 ALA A N 1
ATOM 695 C CA . ALA A 1 95 ? -3.885 8.306 2.390 1.00 98.06 95 ALA A CA 1
ATOM 696 C C . ALA A 1 95 ? -4.514 9.512 3.102 1.00 98.06 95 ALA A C 1
ATOM 698 O O . ALA A 1 95 ? -5.713 9.506 3.384 1.00 98.06 95 ALA A O 1
ATOM 699 N N . ARG A 1 96 ? -3.731 10.570 3.364 1.00 98.06 96 ARG A N 1
ATOM 700 C CA . ARG A 1 96 ? -4.256 11.819 3.950 1.00 98.06 96 ARG A CA 1
ATOM 701 C C . ARG A 1 96 ? -5.330 12.433 3.063 1.00 98.06 96 ARG A C 1
ATOM 703 O O . ARG A 1 96 ? -6.377 12.838 3.555 1.00 98.06 96 ARG A O 1
ATOM 710 N N . ARG A 1 97 ? -5.097 12.465 1.745 1.00 98.12 97 ARG A N 1
ATOM 711 C CA . ARG A 1 97 ? -6.084 12.979 0.780 1.00 98.12 97 ARG A CA 1
ATOM 712 C C . ARG A 1 97 ? -7.332 12.097 0.701 1.00 98.12 97 ARG A C 1
ATOM 714 O O . ARG A 1 97 ? -8.411 12.626 0.461 1.00 98.12 97 ARG A O 1
ATOM 721 N N . ALA A 1 98 ? -7.195 10.792 0.931 1.00 97.25 98 ALA A N 1
ATOM 722 C CA . ALA A 1 98 ? -8.311 9.850 1.020 1.00 97.25 98 ALA A CA 1
ATOM 723 C C . ALA A 1 98 ? -9.086 9.932 2.352 1.00 97.25 98 ALA A C 1
ATOM 725 O O . ALA A 1 98 ? -10.171 9.365 2.449 1.00 97.25 98 ALA A O 1
ATOM 726 N N . GLY A 1 99 ? -8.565 10.644 3.359 1.00 96.75 99 GLY A N 1
ATOM 727 C CA . GLY A 1 99 ? -9.251 10.901 4.629 1.00 96.75 99 GLY A CA 1
ATOM 728 C C . GLY A 1 99 ? -8.738 10.110 5.835 1.00 96.75 99 GLY A C 1
ATOM 729 O O . GLY A 1 99 ? -9.387 10.144 6.880 1.00 96.75 99 GLY A O 1
ATOM 730 N N . LEU A 1 100 ? -7.594 9.419 5.740 1.00 97.19 100 LEU A N 1
ATOM 731 C CA . LEU A 1 100 ? -6.963 8.838 6.931 1.00 97.19 100 LEU A CA 1
ATOM 732 C C . LEU A 1 100 ? -6.451 9.946 7.852 1.00 97.19 100 LEU A C 1
ATOM 734 O O . LEU A 1 100 ? -5.825 10.910 7.409 1.00 97.19 100 LEU A O 1
ATOM 738 N N . THR A 1 101 ? -6.663 9.765 9.152 1.00 97.62 101 THR A N 1
ATOM 739 C CA . THR A 1 101 ? -6.108 10.662 10.169 1.00 97.62 101 THR A CA 1
ATOM 740 C C . THR A 1 101 ? -4.629 10.362 10.425 1.00 97.62 101 THR A C 1
ATOM 742 O O . THR A 1 101 ? -4.164 9.240 10.211 1.00 97.62 101 THR A O 1
ATOM 745 N N . GLU A 1 102 ? -3.887 11.328 10.975 1.00 98.06 102 GLU A N 1
ATOM 746 C CA . GLU A 1 102 ? -2.510 11.082 11.438 1.00 98.06 102 GLU A CA 1
ATOM 747 C C . GLU A 1 102 ? -2.452 9.965 12.488 1.00 98.06 102 GLU A C 1
ATOM 749 O O . GLU A 1 102 ? -1.533 9.151 12.481 1.00 98.06 102 GLU A O 1
ATOM 754 N N . GLN A 1 103 ? -3.461 9.880 13.362 1.00 97.62 103 GLN A N 1
ATOM 755 C CA . GLN A 1 103 ? -3.549 8.823 14.369 1.00 97.62 103 GLN A CA 1
ATOM 756 C C . GLN A 1 103 ? -3.640 7.436 13.722 1.00 97.62 103 GLN A C 1
ATOM 758 O O . GLN A 1 103 ? -2.958 6.509 14.158 1.00 97.62 103 GLN A O 1
ATOM 763 N N . GLN A 1 104 ? -4.435 7.296 12.658 1.00 97.88 104 GLN A N 1
ATOM 764 C CA . GLN A 1 104 ? -4.492 6.058 11.886 1.00 97.88 104 GLN A CA 1
ATOM 765 C C . GLN A 1 104 ? -3.167 5.793 11.173 1.00 97.88 104 GLN A C 1
ATOM 767 O O . GLN A 1 104 ? -2.639 4.696 11.307 1.00 97.88 104 GLN A O 1
ATOM 772 N N . LEU A 1 105 ? -2.588 6.777 10.478 1.00 98.31 105 LEU A N 1
ATOM 773 C CA . LEU A 1 105 ? -1.317 6.610 9.760 1.00 98.31 105 LEU A CA 1
ATOM 774 C C . LEU A 1 105 ? -0.174 6.157 10.674 1.00 98.31 105 LEU A C 1
ATOM 776 O O . LEU A 1 105 ? 0.525 5.196 10.349 1.00 98.31 105 LEU A O 1
ATOM 780 N N . HIS A 1 106 ? -0.021 6.789 11.837 1.00 98.12 106 HIS A N 1
ATOM 781 C CA . HIS A 1 106 ? 0.955 6.380 12.848 1.00 98.12 106 HIS A CA 1
ATOM 782 C C . HIS A 1 106 ? 0.630 5.012 13.460 1.00 98.12 106 HIS A C 1
ATOM 784 O O . HIS A 1 106 ? 1.538 4.295 13.872 1.00 98.12 106 HIS A O 1
ATOM 790 N N . GLY A 1 107 ? -0.650 4.634 13.504 1.00 98.31 107 GLY A N 1
ATOM 791 C CA . GLY A 1 107 ? -1.111 3.340 13.996 1.00 98.31 107 GLY A CA 1
ATOM 792 C C . GLY A 1 107 ? -0.919 2.180 13.016 1.00 98.31 107 GLY A C 1
ATOM 793 O O . GLY A 1 107 ? -0.881 1.038 13.464 1.00 98.31 107 GLY A O 1
ATOM 794 N N . VAL A 1 108 ? -0.765 2.427 11.706 1.00 98.62 108 VAL A N 1
ATOM 795 C CA . VAL A 1 108 ? -0.669 1.363 10.681 1.00 98.62 108 VAL A CA 1
ATOM 796 C C . VAL A 1 108 ? 0.401 0.304 11.001 1.00 98.62 108 VAL A C 1
ATOM 798 O O . VAL A 1 108 ? 0.077 -0.878 10.910 1.00 98.62 108 VAL A O 1
ATOM 801 N N . PRO A 1 109 ? 1.643 0.641 11.409 1.00 98.62 109 PRO A N 1
ATOM 802 C CA . PRO A 1 109 ? 2.656 -0.373 11.714 1.00 98.62 109 PRO A CA 1
ATOM 803 C C . PRO A 1 109 ? 2.296 -1.311 12.873 1.00 98.62 109 PRO A C 1
ATOM 805 O O . PRO A 1 109 ? 2.818 -2.422 12.942 1.00 98.62 109 PRO A O 1
ATOM 808 N N . VAL A 1 110 ? 1.427 -0.857 13.777 1.00 98.50 110 VAL A N 1
ATOM 809 C CA . VAL A 1 110 ? 1.061 -1.520 15.038 1.00 98.50 110 VAL A CA 1
ATOM 810 C C . VAL A 1 110 ? -0.446 -1.773 15.129 1.00 98.50 110 VAL A C 1
ATOM 812 O O . VAL A 1 110 ? -1.001 -1.906 16.216 1.00 98.50 110 VAL A O 1
ATOM 815 N N . TRP A 1 111 ? -1.123 -1.847 13.981 1.00 98.62 111 TRP A N 1
ATOM 816 C CA . TRP A 1 111 ? -2.579 -1.763 13.874 1.00 98.62 111 TRP A CA 1
ATOM 817 C C . TRP A 1 111 ? -3.337 -2.758 14.762 1.00 98.62 111 TRP A C 1
ATOM 819 O O . TRP A 1 111 ? -4.410 -2.421 15.270 1.00 98.62 111 TRP A O 1
ATOM 829 N N . ARG A 1 112 ? -2.776 -3.955 14.992 1.00 98.50 112 ARG A N 1
ATOM 830 C CA . ARG A 1 112 ? -3.393 -5.007 15.816 1.00 98.50 112 ARG A CA 1
ATOM 831 C C . ARG A 1 112 ? -3.698 -4.536 17.235 1.00 98.50 112 ARG A C 1
ATOM 833 O O . ARG A 1 112 ? -4.793 -4.820 17.712 1.00 98.50 112 ARG A O 1
ATOM 840 N N . GLU A 1 113 ? -2.808 -3.731 17.807 1.00 98.25 113 GLU A N 1
ATOM 841 C CA . GLU A 1 113 ? -2.866 -3.212 19.179 1.00 98.25 113 GLU A CA 1
ATOM 842 C C . GLU A 1 113 ? -3.583 -1.855 19.282 1.00 98.25 113 GLU A C 1
ATOM 844 O O . GLU A 1 113 ? -3.520 -1.180 20.308 1.00 98.25 113 GLU A O 1
ATOM 849 N N . THR A 1 114 ? -4.253 -1.414 18.212 1.00 97.38 114 THR A N 1
ATOM 850 C CA . THR A 1 114 ? -4.922 -0.107 18.169 1.00 97.38 114 THR A CA 1
ATOM 851 C C . THR A 1 114 ? -6.429 -0.229 17.925 1.00 97.38 114 THR A C 1
ATOM 853 O O . THR A 1 114 ? -6.862 -1.114 17.180 1.00 97.38 114 THR A O 1
ATOM 856 N N . PRO A 1 115 ? -7.242 0.693 18.475 1.00 97.50 115 PRO A N 1
ATOM 857 C CA . PRO A 1 115 ? -8.689 0.713 18.269 1.00 97.50 115 PRO A CA 1
ATOM 858 C C . PRO A 1 115 ? -9.138 1.563 17.062 1.00 97.50 115 PRO A C 1
ATOM 860 O O . PRO A 1 115 ? -10.329 1.800 16.896 1.00 97.50 115 PRO A O 1
ATOM 863 N N . PHE A 1 116 ? -8.218 2.075 16.233 1.00 97.06 116 PHE A N 1
ATOM 864 C CA . PHE A 1 116 ? -8.520 3.108 15.222 1.00 97.06 116 PHE A CA 1
ATOM 865 C C . PHE A 1 116 ? -9.074 2.571 13.895 1.00 97.06 116 PHE A C 1
ATOM 867 O O . PHE A 1 116 ? -9.452 3.357 13.021 1.00 97.06 116 PHE A O 1
ATOM 874 N N . PHE A 1 117 ? -9.072 1.248 13.720 1.00 98.38 117 PHE A N 1
ATOM 875 C CA . PHE A 1 117 ? -9.406 0.584 12.464 1.00 98.38 117 PHE A CA 1
ATOM 876 C C . PHE A 1 117 ? -10.670 -0.256 12.607 1.00 98.38 117 PHE A C 1
ATOM 878 O O . PHE A 1 117 ? -10.827 -1.003 13.575 1.00 98.38 117 PHE A O 1
ATOM 885 N N . THR A 1 118 ? -11.552 -0.174 11.614 1.00 98.50 118 THR A N 1
ATOM 886 C CA . THR A 1 118 ? -12.745 -1.027 11.535 1.00 98.50 118 THR A CA 1
ATOM 887 C C . THR A 1 118 ? -12.359 -2.487 11.292 1.00 98.50 118 THR A C 1
ATOM 889 O O . THR A 1 118 ? -11.265 -2.768 10.803 1.00 98.50 118 THR A O 1
ATOM 892 N N . ALA A 1 119 ? -13.267 -3.432 11.558 1.00 98.50 119 ALA A N 1
ATOM 893 C CA . ALA A 1 119 ? -13.040 -4.850 11.246 1.00 98.50 119 ALA A CA 1
ATOM 894 C C . ALA A 1 119 ? -12.637 -5.058 9.773 1.00 98.50 119 ALA A C 1
ATOM 896 O O . ALA A 1 119 ? -11.665 -5.743 9.477 1.00 98.50 119 ALA A O 1
ATOM 897 N N . ARG A 1 120 ? -13.309 -4.358 8.851 1.00 98.50 120 ARG A N 1
ATOM 898 C CA . ARG A 1 120 ? -13.001 -4.393 7.416 1.00 98.50 120 ARG A CA 1
ATOM 899 C C . ARG A 1 120 ? -11.597 -3.870 7.089 1.00 98.50 120 ARG A C 1
ATOM 901 O O . ARG A 1 120 ? -10.890 -4.469 6.286 1.00 98.50 120 ARG A O 1
ATOM 908 N N . GLN A 1 121 ? -11.164 -2.783 7.728 1.00 98.69 121 GLN A N 1
ATOM 909 C CA . GLN A 1 121 ? -9.803 -2.257 7.562 1.00 98.69 121 GLN A CA 1
ATOM 910 C C . GLN A 1 121 ? -8.747 -3.202 8.151 1.00 98.69 121 GLN A C 1
ATOM 912 O O . GLN A 1 121 ? -7.692 -3.389 7.551 1.00 98.69 121 GLN A O 1
ATOM 917 N N . ARG A 1 122 ? -9.038 -3.825 9.298 1.00 98.81 122 ARG A N 1
ATOM 918 C CA . ARG A 1 122 ? -8.170 -4.822 9.940 1.00 98.81 122 ARG A CA 1
ATOM 919 C C . ARG A 1 122 ? -7.995 -6.066 9.071 1.00 98.81 122 ARG A C 1
ATOM 921 O O . ARG A 1 122 ? -6.861 -6.487 8.876 1.00 98.81 122 ARG A O 1
ATOM 928 N N . ALA A 1 123 ? -9.071 -6.577 8.476 1.00 98.81 123 ALA A N 1
ATOM 929 C CA . ALA A 1 123 ? -9.006 -7.700 7.544 1.00 98.81 123 ALA A CA 1
ATOM 930 C C . ALA A 1 123 ? -8.176 -7.365 6.290 1.00 98.81 123 ALA A C 1
ATOM 932 O O . ALA A 1 123 ? -7.335 -8.158 5.870 1.00 98.81 123 ALA A O 1
ATOM 933 N N . ALA A 1 124 ? -8.322 -6.154 5.735 1.00 98.81 124 ALA A N 1
ATOM 934 C CA . ALA A 1 124 ? -7.475 -5.701 4.630 1.00 98.81 124 ALA A CA 1
ATOM 935 C C . ALA A 1 124 ? -5.992 -5.598 5.014 1.00 98.81 124 ALA A C 1
ATOM 937 O O . ALA A 1 124 ? -5.131 -6.006 4.237 1.00 98.81 124 ALA A O 1
ATOM 938 N N . LEU A 1 125 ? -5.683 -5.077 6.206 1.00 98.88 125 LEU A N 1
ATOM 939 C CA . LEU A 1 125 ? -4.313 -5.014 6.719 1.00 98.88 125 LEU A CA 1
ATOM 940 C C . LEU A 1 125 ? -3.736 -6.417 6.940 1.00 98.88 125 LEU A C 1
ATOM 942 O O . LEU A 1 125 ? -2.613 -6.672 6.513 1.00 98.88 125 LEU A O 1
ATOM 946 N N . ALA A 1 126 ? -4.497 -7.338 7.537 1.00 98.81 126 ALA A N 1
ATOM 947 C CA . ALA A 1 126 ? -4.080 -8.725 7.741 1.00 98.81 126 ALA A CA 1
ATOM 948 C C . ALA A 1 126 ? -3.762 -9.425 6.413 1.00 98.81 126 ALA A C 1
ATOM 950 O O . ALA A 1 126 ? -2.680 -9.998 6.260 1.00 98.81 126 ALA A O 1
ATOM 951 N N . LEU A 1 127 ? -4.656 -9.307 5.426 1.00 98.88 127 LEU A N 1
ATOM 952 C CA . LEU A 1 127 ? -4.441 -9.873 4.097 1.00 98.88 127 LEU A CA 1
ATOM 953 C C . LEU A 1 127 ? -3.242 -9.224 3.390 1.00 98.88 127 LEU A C 1
ATOM 955 O O . LEU A 1 127 ? -2.448 -9.923 2.762 1.00 98.88 127 LEU A O 1
ATOM 959 N N . ALA A 1 128 ? -3.063 -7.906 3.516 1.00 98.88 128 ALA A N 1
ATOM 960 C CA . ALA A 1 128 ? -1.917 -7.199 2.949 1.00 98.88 128 ALA A CA 1
ATOM 961 C C . ALA A 1 128 ? -0.582 -7.688 3.523 1.00 98.88 128 ALA A C 1
ATOM 963 O O . ALA A 1 128 ? 0.368 -7.891 2.764 1.00 98.88 128 ALA A O 1
ATOM 964 N N . GLU A 1 129 ? -0.498 -7.910 4.837 1.00 98.81 129 GLU A N 1
ATOM 965 C CA . GLU A 1 129 ? 0.702 -8.472 5.462 1.00 98.81 129 GLU A CA 1
ATOM 966 C C . GLU A 1 129 ? 0.975 -9.899 4.970 1.00 98.81 129 GLU A C 1
ATOM 968 O O . GLU A 1 129 ? 2.094 -10.180 4.536 1.00 98.81 129 GLU A O 1
ATOM 973 N N . ALA A 1 130 ? -0.045 -10.766 4.950 1.00 98.62 130 ALA A N 1
ATOM 974 C CA . ALA A 1 130 ? 0.087 -12.160 4.517 1.00 98.62 130 ALA A CA 1
ATOM 975 C C . ALA A 1 130 ? 0.509 -12.295 3.042 1.00 98.62 130 ALA A C 1
ATOM 977 O O . ALA A 1 130 ? 1.341 -13.135 2.706 1.00 98.62 130 ALA A O 1
ATOM 978 N N . VAL A 1 131 ? -0.019 -11.444 2.155 1.00 98.62 131 VAL A N 1
ATOM 979 C CA . VAL A 1 131 ? 0.371 -11.416 0.733 1.00 98.62 131 VAL A CA 1
ATOM 980 C C . VAL A 1 131 ? 1.762 -10.805 0.536 1.00 98.62 131 VAL A C 1
ATOM 982 O O . VAL A 1 131 ? 2.499 -11.219 -0.359 1.00 98.62 131 VAL A O 1
ATOM 985 N N . THR A 1 132 ? 2.145 -9.820 1.350 1.00 98.75 132 THR A N 1
ATOM 986 C CA . THR A 1 132 ? 3.462 -9.169 1.249 1.00 98.75 132 THR A CA 1
ATOM 987 C C . THR A 1 132 ? 4.586 -10.096 1.704 1.00 98.75 132 THR A C 1
ATOM 989 O O . THR A 1 132 ? 5.629 -10.175 1.053 1.00 98.75 132 THR A O 1
ATOM 992 N N . GLN A 1 133 ? 4.368 -10.819 2.800 1.00 97.31 133 GLN A N 1
ATOM 993 C CA . GLN A 1 133 ? 5.325 -11.746 3.395 1.00 97.31 133 GLN A CA 1
ATOM 994 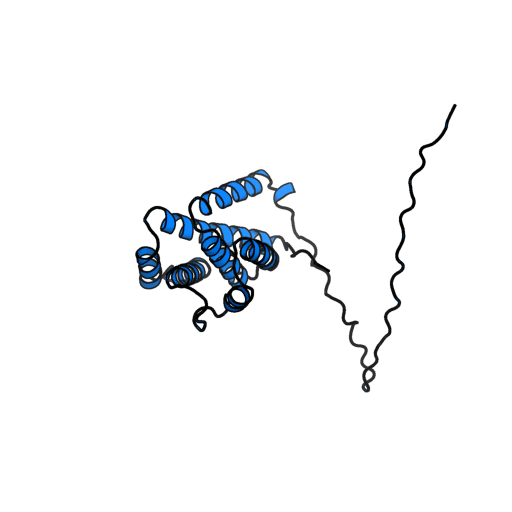C C . GLN A 1 133 ? 4.800 -13.179 3.291 1.00 97.31 133 GLN A C 1
ATOM 996 O O . GLN A 1 133 ? 4.452 -13.797 4.295 1.00 97.31 133 GLN A O 1
ATOM 1001 N N . LEU A 1 134 ? 4.746 -13.710 2.066 1.00 94.62 134 LEU A N 1
ATOM 1002 C CA . LEU A 1 134 ? 4.319 -15.091 1.834 1.00 94.62 134 LEU A CA 1
ATOM 1003 C C . LEU A 1 134 ? 5.203 -16.068 2.620 1.00 94.62 134 LEU A C 1
ATOM 1005 O O . LEU A 1 134 ? 6.404 -16.189 2.366 1.00 94.62 134 LEU A O 1
ATOM 1009 N N . GLY A 1 135 ? 4.587 -16.768 3.570 1.00 89.69 135 GLY A N 1
ATOM 1010 C CA . GLY A 1 135 ? 5.217 -17.857 4.305 1.00 89.69 135 GLY A CA 1
ATOM 1011 C C . GLY A 1 135 ? 5.333 -19.138 3.465 1.00 89.69 135 GLY A C 1
ATOM 1012 O O . GLY A 1 135 ? 4.863 -19.188 2.326 1.00 89.69 135 GLY A O 1
ATOM 1013 N N . PRO A 1 136 ? 5.895 -20.222 4.031 1.00 94.19 136 PRO A N 1
ATOM 1014 C CA . PRO A 1 136 ? 6.061 -21.503 3.330 1.00 94.19 136 PRO A CA 1
ATOM 1015 C C . PRO A 1 136 ? 4.738 -22.147 2.882 1.00 94.19 136 PRO A C 1
ATOM 1017 O O . PRO A 1 136 ? 4.742 -22.992 1.991 1.00 94.19 136 PRO A O 1
ATOM 1020 N N . HIS A 1 137 ? 3.617 -21.744 3.484 1.00 93.00 137 HIS A N 1
ATOM 1021 C CA . HIS A 1 137 ? 2.275 -22.248 3.187 1.00 93.00 137 HIS A CA 1
ATOM 1022 C C . HIS A 1 137 ? 1.377 -21.203 2.501 1.00 93.00 137 HIS A C 1
ATOM 1024 O O . HIS A 1 137 ? 0.185 -21.433 2.347 1.00 93.00 137 HIS A O 1
ATOM 1030 N N . GLY A 1 138 ? 1.939 -20.069 2.066 1.00 95.38 138 GLY A N 1
ATOM 1031 C CA . GLY A 1 138 ? 1.180 -18.993 1.428 1.00 95.38 138 GLY A CA 1
ATOM 1032 C C . GLY A 1 138 ? 0.355 -18.159 2.413 1.00 95.38 138 GLY A C 1
ATOM 1033 O O . GLY A 1 138 ? 0.795 -17.906 3.535 1.00 95.38 138 GLY A O 1
ATOM 1034 N N . VAL A 1 139 ? -0.811 -17.687 1.962 1.00 98.00 139 VAL A N 1
ATOM 1035 C CA . VAL A 1 139 ? -1.772 -16.930 2.782 1.00 98.00 139 VAL A CA 1
ATOM 1036 C C . VAL A 1 139 ? -2.583 -17.923 3.626 1.00 98.00 139 VAL A C 1
ATOM 1038 O O . VAL A 1 139 ? -3.173 -18.823 3.035 1.00 98.00 139 VAL A O 1
ATOM 1041 N N . PRO A 1 140 ? -2.635 -17.787 4.965 1.00 97.94 140 PRO A N 1
ATOM 1042 C CA . PRO A 1 140 ? -3.457 -18.657 5.806 1.00 97.94 140 PRO A CA 1
ATOM 1043 C C . PRO A 1 140 ? -4.950 -18.552 5.473 1.00 97.94 140 PRO A C 1
ATOM 1045 O O . PRO A 1 140 ? -5.454 -17.440 5.293 1.00 97.94 140 PRO A O 1
ATOM 1048 N N . ASP A 1 141 ? -5.657 -19.686 5.472 1.00 98.06 141 ASP A N 1
ATOM 1049 C CA . ASP A 1 141 ? -7.100 -19.746 5.185 1.00 98.06 141 ASP A CA 1
ATOM 1050 C C . ASP A 1 141 ? -7.901 -18.818 6.107 1.00 98.06 141 ASP A C 1
ATOM 1052 O O . ASP A 1 141 ? -8.728 -18.052 5.634 1.00 98.06 141 ASP A O 1
ATOM 1056 N N . GLU A 1 142 ? -7.575 -18.769 7.402 1.00 98.12 142 GLU A N 1
ATOM 1057 C CA . GLU A 1 142 ? -8.247 -17.889 8.372 1.00 98.12 142 GLU A CA 1
ATOM 1058 C C . GLU A 1 142 ? -8.153 -16.392 8.018 1.00 98.12 142 GLU A C 1
ATOM 1060 O O . GLU A 1 142 ? -9.116 -15.650 8.197 1.00 98.12 142 GLU A O 1
ATOM 1065 N N . VAL A 1 143 ? -7.017 -15.946 7.464 1.00 98.38 143 VAL A N 1
ATOM 1066 C CA . VAL A 1 143 ? -6.818 -14.551 7.032 1.00 98.38 143 VAL A CA 1
ATOM 1067 C C . VAL A 1 143 ? -7.623 -14.269 5.766 1.00 98.38 143 VAL A C 1
ATOM 1069 O O . VAL A 1 143 ? -8.183 -13.182 5.609 1.00 98.38 143 VAL A O 1
ATOM 1072 N N . TYR A 1 144 ? -7.673 -15.241 4.853 1.00 98.50 144 TYR A N 1
ATOM 1073 C CA . TYR A 1 144 ? -8.483 -15.140 3.647 1.00 98.50 144 TYR A CA 1
ATOM 1074 C C . TYR A 1 144 ? -9.977 -15.106 3.986 1.00 98.50 144 TYR A C 1
ATOM 1076 O O . TYR A 1 144 ? -10.683 -14.219 3.511 1.00 98.50 144 TYR A O 1
ATOM 1084 N N . ASP A 1 145 ? -10.439 -16.019 4.836 1.00 98.56 145 ASP A N 1
ATOM 1085 C CA . ASP A 1 145 ? -11.837 -16.161 5.236 1.00 98.56 145 ASP A CA 1
ATOM 1086 C C . ASP A 1 145 ? -12.339 -14.922 5.989 1.00 98.56 145 ASP A C 1
ATOM 1088 O O . ASP A 1 145 ? -13.455 -14.461 5.740 1.00 98.56 145 ASP A O 1
ATOM 1092 N N . GLU A 1 146 ? -11.511 -14.312 6.847 1.00 98.50 146 GLU A N 1
ATOM 1093 C CA . GLU A 1 146 ? -11.849 -13.046 7.513 1.00 98.50 146 GLU A CA 1
ATOM 1094 C C . GLU A 1 146 ? -12.052 -11.906 6.499 1.00 98.50 146 GLU A C 1
ATOM 1096 O O . GLU A 1 146 ? -13.007 -11.132 6.606 1.00 98.50 146 GLU A O 1
ATOM 1101 N N . ALA A 1 147 ? -11.195 -11.813 5.477 1.00 98.62 147 ALA A N 1
ATOM 1102 C CA . ALA A 1 147 ? -11.378 -10.845 4.400 1.00 98.62 147 ALA A CA 1
ATOM 1103 C C . ALA A 1 147 ? -12.616 -11.175 3.546 1.00 98.62 147 ALA A C 1
ATOM 1105 O O . ALA A 1 147 ? -13.423 -10.290 3.270 1.00 98.62 147 ALA A O 1
ATOM 1106 N N . ALA A 1 148 ? -12.823 -12.437 3.174 1.00 98.50 148 ALA A N 1
ATOM 1107 C CA . ALA A 1 148 ? -13.970 -12.870 2.379 1.00 98.50 148 ALA A CA 1
ATOM 1108 C C . ALA A 1 148 ? -15.318 -12.652 3.086 1.00 98.50 148 ALA A C 1
ATOM 1110 O O . ALA A 1 148 ? -16.330 -12.426 2.426 1.00 98.50 148 ALA A O 1
ATOM 1111 N N . ALA A 1 149 ? -15.344 -12.653 4.419 1.00 98.56 149 ALA A N 1
ATOM 1112 C CA . ALA A 1 149 ? -16.539 -12.320 5.191 1.00 98.56 149 ALA A CA 1
ATOM 1113 C C . ALA A 1 149 ? -16.908 -10.823 5.142 1.00 98.56 149 ALA A C 1
ATOM 1115 O O . ALA A 1 149 ? -18.040 -10.458 5.463 1.00 98.56 149 ALA A O 1
ATOM 1116 N N . LEU A 1 150 ? -15.963 -9.948 4.780 1.00 98.56 150 LEU A N 1
ATOM 1117 C CA . LEU A 1 150 ? -16.106 -8.491 4.878 1.00 98.56 150 LEU A CA 1
ATOM 1118 C C . LEU A 1 150 ? -16.015 -7.764 3.537 1.00 98.56 150 LEU A C 1
ATOM 1120 O O . LEU A 1 150 ? -16.400 -6.596 3.487 1.00 98.56 150 LEU A O 1
ATOM 1124 N N . PHE A 1 151 ? -15.512 -8.414 2.489 1.00 98.31 151 PHE A N 1
ATOM 1125 C CA . PHE A 1 151 ? -15.371 -7.892 1.130 1.00 98.31 151 PHE A CA 1
ATOM 1126 C C . PHE A 1 151 ? -16.184 -8.751 0.162 1.00 98.31 151 PHE A C 1
ATOM 1128 O O . PHE A 1 151 ? -16.083 -9.976 0.188 1.00 98.31 151 PHE A O 1
ATOM 1135 N N . ASP A 1 152 ? -16.991 -8.117 -0.688 1.00 96.12 152 ASP A N 1
ATOM 1136 C CA . ASP A 1 152 ? -17.843 -8.844 -1.630 1.00 96.12 152 ASP A CA 1
ATOM 1137 C C . ASP A 1 152 ? -17.054 -9.456 -2.811 1.0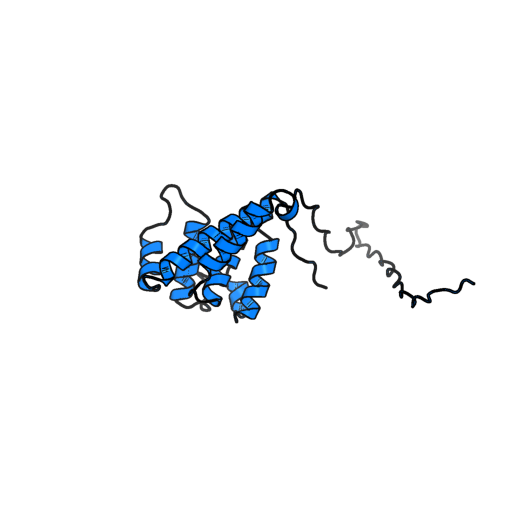0 96.12 152 ASP A C 1
ATOM 1139 O O . ASP A 1 152 ? -15.827 -9.348 -2.915 1.00 96.12 152 ASP A O 1
ATOM 1143 N N . ALA A 1 153 ? -17.779 -10.124 -3.714 1.00 94.00 153 ALA A N 1
ATOM 1144 C CA . ALA A 1 153 ? -17.204 -10.818 -4.865 1.00 94.00 153 ALA A CA 1
ATOM 1145 C C . ALA A 1 153 ? -16.481 -9.890 -5.860 1.00 94.00 153 ALA A C 1
ATOM 1147 O O . ALA A 1 153 ? -15.612 -10.362 -6.596 1.00 94.00 153 ALA A O 1
ATOM 1148 N N . ASP A 1 154 ? -16.808 -8.597 -5.883 1.00 93.75 154 ASP A N 1
ATOM 1149 C CA . ASP A 1 154 ? -16.143 -7.604 -6.724 1.00 93.75 154 ASP A CA 1
ATOM 1150 C C . ASP A 1 154 ? -14.964 -6.949 -5.994 1.00 93.75 154 ASP A C 1
ATOM 1152 O O . ASP A 1 154 ? -13.943 -6.645 -6.618 1.00 93.75 154 ASP A O 1
ATOM 1156 N N . GLU A 1 155 ? -15.059 -6.760 -4.679 1.00 97.25 155 GLU A N 1
ATOM 1157 C CA . GLU A 1 155 ? -14.062 -6.063 -3.870 1.00 97.25 155 GLU A CA 1
ATOM 1158 C C . GLU A 1 155 ? -12.892 -6.950 -3.432 1.00 97.25 155 GLU A C 1
ATOM 1160 O O . GLU A 1 155 ? -11.744 -6.501 -3.483 1.00 97.25 155 GLU A O 1
ATOM 1165 N N . LEU A 1 156 ? -13.128 -8.205 -3.033 1.00 98.31 156 LEU A N 1
ATOM 1166 C CA . LEU A 1 156 ? -12.058 -9.096 -2.563 1.00 98.31 156 LEU A CA 1
ATOM 1167 C C . LEU A 1 156 ? -10.981 -9.335 -3.643 1.00 98.31 156 LEU A C 1
ATOM 1169 O O . LEU A 1 156 ? -9.791 -9.191 -3.340 1.00 98.31 156 LEU A O 1
ATOM 1173 N N . PRO A 1 157 ? -11.325 -9.604 -4.921 1.00 98.06 157 PRO A N 1
ATOM 1174 C CA . PRO A 1 157 ? -10.321 -9.698 -5.979 1.00 98.06 157 PRO A CA 1
ATOM 1175 C C . PRO A 1 157 ? -9.553 -8.388 -6.199 1.00 98.06 157 PRO A C 1
ATOM 1177 O O . PRO A 1 157 ? -8.372 -8.422 -6.547 1.00 98.06 157 PRO A O 1
ATOM 1180 N N . ARG A 1 158 ? -10.190 -7.226 -5.988 1.00 98.06 158 ARG A N 1
ATOM 1181 C CA . ARG A 1 158 ? -9.533 -5.909 -6.092 1.00 98.06 158 ARG A CA 1
ATOM 1182 C C . ARG A 1 158 ? -8.563 -5.683 -4.947 1.00 98.06 158 ARG A C 1
ATOM 1184 O O . ARG A 1 158 ? -7.461 -5.201 -5.188 1.00 98.06 158 ARG A O 1
ATOM 1191 N N . LEU A 1 159 ? -8.930 -6.085 -3.734 1.00 98.69 159 LEU A N 1
ATOM 1192 C CA . LEU A 1 159 ? -8.050 -6.057 -2.572 1.00 98.69 159 LEU A CA 1
ATOM 1193 C C . LEU A 1 159 ? -6.797 -6.913 -2.814 1.00 98.69 159 LEU A C 1
ATOM 1195 O O . LEU A 1 159 ? -5.680 -6.430 -2.639 1.00 98.69 159 LEU A O 1
ATOM 1199 N N . ILE A 1 160 ? -6.961 -8.139 -3.319 1.00 98.69 160 ILE A N 1
ATOM 1200 C CA . ILE A 1 160 ? -5.836 -9.013 -3.691 1.00 98.69 160 ILE A CA 1
ATOM 1201 C C . ILE A 1 160 ? -4.981 -8.366 -4.790 1.00 98.69 160 ILE A C 1
ATOM 1203 O O . ILE A 1 160 ? -3.755 -8.300 -4.669 1.00 98.69 160 ILE A O 1
ATOM 1207 N N . ALA A 1 161 ? -5.612 -7.840 -5.845 1.00 98.69 161 ALA A N 1
ATOM 1208 C CA . ALA A 1 161 ? -4.911 -7.145 -6.921 1.00 98.69 161 ALA A CA 1
ATOM 1209 C C . ALA A 1 161 ? -4.124 -5.933 -6.401 1.00 98.69 161 ALA A C 1
ATOM 1211 O O . ALA A 1 161 ? -3.002 -5.694 -6.850 1.00 98.69 161 ALA A O 1
ATOM 1212 N N . MET A 1 162 ? -4.667 -5.195 -5.430 1.00 98.81 162 MET A N 1
ATOM 1213 C CA . MET A 1 162 ? -4.001 -4.067 -4.784 1.00 98.81 162 MET A CA 1
ATOM 1214 C C . MET A 1 162 ? -2.749 -4.518 -4.030 1.00 98.81 162 MET A C 1
ATOM 1216 O O . MET A 1 162 ? -1.684 -3.933 -4.235 1.00 98.81 162 MET A O 1
ATOM 1220 N N . CYS A 1 163 ? -2.841 -5.594 -3.238 1.00 98.81 163 CYS A N 1
ATOM 1221 C CA . CYS A 1 163 ? -1.697 -6.184 -2.535 1.00 98.81 163 CYS A CA 1
ATOM 1222 C C . CYS A 1 163 ? -0.573 -6.577 -3.506 1.00 98.81 163 CYS A C 1
ATOM 1224 O O . CYS A 1 163 ? 0.593 -6.255 -3.267 1.00 98.81 163 CYS A O 1
ATOM 1226 N N . VAL A 1 164 ? -0.909 -7.226 -4.625 1.00 98.69 164 VAL A N 1
ATOM 1227 C CA . VAL A 1 164 ? 0.063 -7.608 -5.666 1.00 98.69 164 VAL A CA 1
ATOM 1228 C C . VAL A 1 164 ? 0.688 -6.373 -6.317 1.00 98.69 164 VAL A C 1
ATOM 1230 O O . VAL A 1 164 ? 1.910 -6.285 -6.448 1.00 98.69 164 VAL A O 1
ATOM 1233 N N . THR A 1 165 ? -0.139 -5.396 -6.687 1.00 98.81 165 THR A N 1
ATOM 1234 C CA . THR A 1 165 ? 0.298 -4.187 -7.396 1.00 98.81 165 THR A CA 1
ATOM 1235 C C . THR A 1 165 ? 1.268 -3.370 -6.548 1.00 98.81 165 THR A C 1
ATOM 1237 O O . THR A 1 165 ? 2.342 -3.007 -7.034 1.00 98.81 165 THR A O 1
ATOM 1240 N N . ILE A 1 166 ? 0.961 -3.118 -5.268 1.00 98.88 166 ILE A N 1
ATOM 1241 C CA . ILE A 1 166 ? 1.896 -2.377 -4.410 1.00 98.88 166 ILE A CA 1
ATOM 1242 C C . ILE A 1 166 ? 3.194 -3.156 -4.187 1.00 98.88 166 ILE A C 1
ATOM 1244 O O . ILE A 1 166 ? 4.272 -2.566 -4.204 1.00 98.88 166 ILE A O 1
ATOM 1248 N N . ASN A 1 167 ? 3.130 -4.482 -4.062 1.00 98.88 167 ASN A N 1
ATOM 1249 C CA . ASN A 1 167 ? 4.321 -5.314 -3.928 1.00 98.88 167 ASN A CA 1
ATOM 1250 C C . ASN A 1 167 ? 5.238 -5.228 -5.159 1.00 98.88 167 ASN A C 1
ATOM 1252 O O . ASN A 1 167 ? 6.466 -5.227 -5.014 1.00 98.88 167 ASN A O 1
ATOM 1256 N N . ALA A 1 168 ? 4.668 -5.114 -6.358 1.00 98.81 168 ALA A N 1
ATOM 1257 C CA . ALA A 1 168 ? 5.421 -4.866 -7.582 1.00 98.81 168 ALA A CA 1
ATOM 1258 C C . ALA A 1 168 ? 6.033 -3.452 -7.601 1.00 98.81 168 ALA A C 1
ATOM 1260 O O . ALA A 1 168 ? 7.233 -3.309 -7.850 1.00 98.81 168 ALA A O 1
ATOM 1261 N N . TRP A 1 169 ? 5.272 -2.416 -7.231 1.00 98.81 169 TRP A N 1
ATOM 1262 C CA . TRP A 1 169 ? 5.802 -1.052 -7.093 1.00 98.81 169 TRP A CA 1
ATOM 1263 C C . TRP A 1 169 ? 6.929 -0.949 -6.065 1.00 98.81 169 TRP A C 1
ATOM 1265 O O . TRP A 1 169 ? 7.937 -0.294 -6.323 1.00 98.81 169 TRP A O 1
ATOM 1275 N N . ASN A 1 170 ? 6.809 -1.625 -4.922 1.00 98.88 170 ASN A N 1
ATOM 1276 C CA . ASN A 1 170 ? 7.851 -1.652 -3.899 1.00 98.88 170 ASN A CA 1
ATOM 1277 C C . ASN A 1 170 ? 9.147 -2.270 -4.437 1.00 98.88 170 ASN A C 1
ATOM 1279 O O . ASN A 1 170 ? 10.224 -1.722 -4.205 1.00 98.88 170 ASN A O 1
ATOM 1283 N N . ARG A 1 171 ? 9.053 -3.363 -5.207 1.00 98.62 171 ARG A N 1
ATOM 1284 C CA . ARG A 1 171 ? 10.215 -4.006 -5.845 1.00 98.62 171 ARG A CA 1
ATOM 1285 C C . ARG A 1 171 ? 10.894 -3.074 -6.842 1.00 98.62 171 ARG A C 1
ATOM 1287 O O . ARG A 1 171 ? 12.122 -2.990 -6.833 1.00 98.62 171 ARG A O 1
ATOM 1294 N N . ILE A 1 172 ? 10.120 -2.329 -7.633 1.00 98.50 172 ILE A N 1
ATOM 1295 C CA . ILE A 1 172 ? 10.647 -1.296 -8.535 1.00 98.50 172 ILE A CA 1
ATOM 1296 C C . ILE A 1 172 ? 11.349 -0.199 -7.727 1.00 98.50 172 ILE A C 1
ATOM 1298 O O . ILE A 1 172 ? 12.522 0.087 -7.979 1.00 98.50 172 ILE A O 1
ATOM 1302 N N . GLY A 1 173 ? 10.672 0.380 -6.733 1.00 98.19 173 GLY A N 1
ATOM 1303 C CA . GLY A 1 173 ? 11.178 1.506 -5.947 1.00 98.19 173 GLY A CA 1
ATOM 1304 C C . GLY A 1 173 ? 12.463 1.189 -5.188 1.00 98.19 173 GLY A C 1
ATOM 1305 O O . GLY A 1 173 ? 13.446 1.923 -5.301 1.00 98.19 173 GLY A O 1
ATOM 1306 N N . VAL A 1 174 ? 12.499 0.060 -4.477 1.00 98.25 174 VAL A N 1
ATOM 1307 C CA . VAL A 1 174 ? 13.676 -0.371 -3.706 1.00 98.25 174 VAL A CA 1
ATOM 1308 C C . VAL A 1 174 ? 14.838 -0.731 -4.632 1.00 98.25 174 VAL A C 1
ATOM 1310 O O . VAL A 1 174 ? 15.961 -0.260 -4.436 1.00 98.25 174 VAL A O 1
ATOM 1313 N N . THR A 1 175 ? 14.588 -1.526 -5.677 1.00 98.06 175 THR A N 1
ATOM 1314 C CA . THR A 1 175 ? 15.655 -1.993 -6.580 1.00 98.06 175 THR A CA 1
ATOM 1315 C C . THR A 1 175 ? 16.291 -0.836 -7.338 1.00 98.06 175 THR A C 1
ATOM 1317 O O . THR A 1 175 ? 17.518 -0.794 -7.454 1.00 98.06 175 THR A O 1
ATOM 1320 N N . SER A 1 176 ? 15.488 0.134 -7.785 1.00 97.81 176 SER A N 1
ATOM 1321 C CA . SER A 1 176 ? 15.958 1.310 -8.527 1.00 97.81 176 SER A CA 1
ATOM 1322 C C . SER A 1 176 ? 16.466 2.459 -7.644 1.00 97.81 176 SER A C 1
ATOM 1324 O O . SER A 1 176 ? 17.023 3.416 -8.182 1.00 97.81 176 SER A O 1
ATOM 1326 N N . ARG A 1 177 ? 16.361 2.354 -6.309 1.00 96.94 177 ARG A N 1
ATOM 1327 C CA . ARG A 1 177 ? 16.680 3.422 -5.338 1.00 96.94 177 ARG A CA 1
ATOM 1328 C C . ARG A 1 177 ? 15.895 4.712 -5.590 1.00 96.94 177 ARG A C 1
ATOM 1330 O O . ARG A 1 177 ? 16.465 5.798 -5.655 1.00 96.94 177 ARG A O 1
ATOM 1337 N N . MET A 1 178 ? 14.580 4.590 -5.739 1.00 96.38 178 MET A N 1
ATOM 1338 C CA . MET A 1 178 ? 13.702 5.758 -5.690 1.00 96.38 178 MET A CA 1
ATOM 1339 C C . MET A 1 178 ? 13.709 6.338 -4.275 1.00 96.38 178 MET A C 1
ATOM 1341 O O . MET A 1 178 ? 13.549 5.604 -3.299 1.00 96.38 178 MET A O 1
ATOM 1345 N N . SER A 1 179 ? 13.872 7.655 -4.179 1.00 94.19 179 SER A N 1
ATOM 1346 C CA . SER A 1 179 ? 13.918 8.375 -2.907 1.00 94.19 179 SER A CA 1
ATOM 1347 C C . SER A 1 179 ? 12.681 9.257 -2.753 1.00 94.19 179 SER A C 1
ATOM 1349 O O . SER A 1 179 ? 12.238 9.835 -3.750 1.00 94.19 179 SER A O 1
ATOM 1351 N N . PRO A 1 180 ? 12.102 9.357 -1.544 1.00 93.69 180 PRO A N 1
ATOM 1352 C CA . PRO A 1 180 ? 10.994 10.268 -1.287 1.00 93.69 180 PRO A CA 1
ATOM 1353 C C . PRO A 1 180 ? 11.419 11.722 -1.528 1.00 93.69 180 PRO A C 1
ATOM 1355 O O . PRO A 1 180 ? 12.603 12.056 -1.461 1.00 93.69 180 PRO A O 1
ATOM 1358 N N . ALA A 1 181 ? 10.448 12.590 -1.809 1.00 83.12 181 ALA A N 1
ATOM 1359 C CA . ALA A 1 181 ? 10.725 14.013 -1.947 1.00 83.12 181 ALA A CA 1
ATOM 1360 C C . ALA A 1 181 ? 11.097 14.604 -0.581 1.00 83.12 181 ALA A C 1
ATOM 1362 O O . ALA A 1 181 ? 10.376 14.409 0.397 1.00 83.12 181 ALA A O 1
ATOM 1363 N N . THR A 1 182 ? 12.184 15.369 -0.517 1.00 79.12 182 THR A N 1
ATOM 1364 C CA . THR A 1 182 ? 12.471 16.225 0.637 1.00 79.12 182 THR A CA 1
ATOM 1365 C C . THR A 1 182 ? 11.463 17.369 0.635 1.00 79.12 182 THR A C 1
ATOM 1367 O O . THR A 1 182 ? 11.469 18.196 -0.279 1.00 79.12 182 THR A O 1
ATOM 1370 N N . ARG A 1 183 ? 10.563 17.395 1.619 1.00 67.19 183 ARG A N 1
ATOM 1371 C CA . ARG A 1 183 ? 9.649 18.522 1.835 1.00 67.19 183 ARG A CA 1
ATOM 1372 C C . ARG A 1 183 ? 10.227 19.375 2.962 1.00 67.19 183 ARG A C 1
ATOM 1374 O O . ARG A 1 183 ? 10.550 18.821 4.010 1.00 67.19 183 ARG A O 1
ATOM 1381 N N . ALA A 1 184 ? 10.420 20.662 2.681 1.00 53.03 184 ALA A N 1
ATOM 1382 C CA . ALA A 1 184 ? 10.781 21.674 3.671 1.00 53.03 184 ALA A CA 1
ATOM 1383 C C . ALA A 1 184 ? 9.551 22.085 4.489 1.00 53.03 184 ALA A C 1
ATOM 1385 O O . ALA A 1 184 ? 8.432 22.014 3.923 1.00 53.03 184 ALA A O 1
#

Sequence (184 aa):
MTTTETAAPTETTAPSKATETTDPTGTTHPADETVAPPARRIDLMDNAGDFYQAMFALDKAAARGLDPVVSELVRVRSSQLNGCAYCVDKHSADARRAGLTEQQLHGVPVWRETPFFTARQRAALALAEAVTQLGPHGVPDEVYDEAAALFDADELPRLIAMCVTINAWNRIGVTSRMSPATRA

Solvent-accessible surface area (backbone atoms only — not comparable to full-atom values): 10979 Å² total; per-residue (Å²): 140,88,82,86,85,84,80,82,85,84,83,81,83,77,82,78,82,81,78,86,75,72,48,100,82,70,56,80,65,79,72,102,64,83,83,77,75,68,78,62,74,56,59,52,59,84,77,39,36,70,62,48,52,48,51,53,54,50,46,55,60,16,52,58,87,43,58,61,54,56,53,24,50,32,39,27,48,38,17,59,76,70,64,11,60,28,50,30,50,52,27,51,54,50,23,46,75,54,65,52,49,70,69,45,62,72,35,54,91,54,44,89,84,47,88,81,59,52,73,61,50,47,26,46,45,51,40,21,50,32,68,68,58,60,49,100,82,45,62,56,65,70,48,51,52,54,30,56,75,67,31,54,89,75,37,41,61,22,53,53,39,37,46,53,44,43,54,52,51,32,52,52,34,52,72,25,36,53,62,52,83,89,78,133

Nearest PDB structures (foldseek):
  2ijc-assembly2_I  TM=9.507E-01  e=1.647E-10  Pseudomonas aeruginosa PAO1
  2gmy-assembly1_C  TM=9.622E-01  e=7.546E-10  Agrobacterium fabrum str. C58
  7xw1-assembly1_A  TM=9.589E-01  e=4.959E-10  Pseudomonas aeruginosa
  2prr-assembly1_E  TM=8.656E-01  e=1.714E-04  Cupriavidus pinatubonensis JMP134
  6k40-assembly3_C  TM=8.659E-01  e=4.407E-04  Deinococcus radiodurans R1 = ATCC 13939 = DSM 20539

Foldseek 3Di:
DDDDDDDDDDDDDDDDDDDFDQDPVRDRDPPPDDDDADDFQDDCCVVVVVVVVVLVVLQVVLPPPEQQLLLLLLQLLLLVVLVQQQSNQVSVVSNVVSPDDPVVNVCSPVVVPDPRDDLQSVLLSLQLVQQSDPDPVGRDPVSLVSNPVRADPVHSVSSVSSSVSSSVVSCVRVVRRPHHDDDD

Secondary structure (DSSP, 8-state):
------PPPP--PPPPPP-----TT---PPPS-PPPPPPPS--HHHHSHHHHHHHHHHHHHHHTTS-HHHHHHHHHHHHHHTT-HHHHHHHHHHHHHHT--HHHHHHGGGGGG-SSS-HHHHHHHHHHHHHHT-BTTBS-HHHHHHHHTTS-TTHHHHHHHHHHHHHHHHHHHHHHT-------

pLDDT: mean 87.73, std 20.24, range [34.53, 98.94]

Mean predicted aligned error: 9.3 Å